Protein AF-A0A7S2WSA5-F1 (afdb_monomer_lite)

Sequence (221 aa):
MGPVGLELSRGLEVLGFAKDGRGKAPEVHSKGGVHAGDVLIKVGEESVEGLSLRDAVALIAQAKVPRKLTFRRAPHRKLDTHTVTEKRDSLKDPDQHYDDGQLDLILAGIHRLHPVPVMASDFGGPVPCTAKPVHLLRRQNAYLCQEFDARQEGVASLRGAIAIAERGNCAFATKALHAAEAGAAALVVMNAPQEEGLVRMPVSQDLVANRAAWELLQGVG

InterPro domains:
  IPR001478 PDZ domain [PS50106] (1-75)
  IPR003137 PA domain [PF02225] (141-197)
  IPR036034 PDZ superfamily [G3DSA:2.30.42.10] (24-85)
  IPR036034 PDZ superfamily [SSF50156] (31-95)
  IPR046450 PA domain superfamily [SSF52025] (157-198)

Secondary structure (DSSP, 8-state):
-----EEE-TTSBEEEEPPPTTSPPPGGGTTT---TTPEEEEETTEE-TT--HHHHHHHHHHSPSS--EEEEPP-------------------TT----EEEE--EETTTEEPPPEEEE--SSSSPPPSS---EEEPPTTSTT--S---HHHHTSS--TTSEEEEES-SS-HHHHHHHHHHTT-SEEEEEPPTT--S----PPPHHHHH-HHHHHHHTT--

Foldseek 3Di:
DDDPQFDADQQQFTQDGHADPVRHGDCCPVPPADDGRWHWQDKPNDGCVPPTPVVVVVSQVPGDPVTDTDTHDHPCPDPPPDPDPDDDDDPDDPPDDFPWDWDFDDPPNHDTDDTDIAGEAPAFADQDPDDFAEQQADPVCQAQLDADDCVVRVHPFLARYEYEHEDDDDAPLSNLLNSLVRNHSYYDYDYDPVDDDYDHRYDDPVCVVDPVSRCSRRVND

Organism: NCBI:txid1034831

Radius of gyration: 21.27 Å; chains: 1; bounding box: 35×47×66 Å

Structure (mmCIF, N/CA/C/O backbone):
data_AF-A0A7S2WSA5-F1
#
_entry.id   AF-A0A7S2WSA5-F1
#
loop_
_atom_site.group_PDB
_atom_site.id
_atom_site.type_symbol
_atom_site.label_atom_id
_atom_site.label_alt_id
_atom_site.label_comp_id
_atom_site.label_asym_id
_atom_site.label_entity_id
_atom_site.label_seq_id
_atom_site.pdbx_PDB_ins_code
_atom_site.Cartn_x
_atom_site.Cartn_y
_atom_site.Cartn_z
_atom_site.occupancy
_atom_site.B_iso_or_equiv
_atom_site.auth_seq_id
_atom_site.auth_comp_id
_atom_site.auth_asym_id
_atom_site.auth_atom_id
_atom_site.pdbx_PDB_model_num
ATOM 1 N N . MET A 1 1 ? -7.794 11.770 -32.556 1.00 34.41 1 MET A N 1
ATOM 2 C CA . MET A 1 1 ? -7.044 10.513 -32.328 1.00 34.41 1 MET A CA 1
ATOM 3 C C . MET A 1 1 ? -7.174 10.161 -30.856 1.00 34.41 1 MET A C 1
ATOM 5 O O . MET A 1 1 ? -6.841 11.002 -30.034 1.00 34.41 1 MET A O 1
ATOM 9 N N . GLY A 1 2 ? -7.754 9.006 -30.524 1.00 42.56 2 GLY A N 1
ATOM 10 C CA . GLY A 1 2 ? -7.964 8.597 -29.130 1.00 42.56 2 GLY A CA 1
ATOM 11 C C . GLY A 1 2 ? -6.707 7.961 -28.520 1.00 42.56 2 GLY A C 1
ATOM 12 O O . GLY A 1 2 ? -5.906 7.391 -29.265 1.00 42.56 2 GLY A O 1
ATOM 13 N N . PRO A 1 3 ? -6.502 8.063 -27.196 1.00 54.78 3 PRO A N 1
ATOM 14 C CA . PRO A 1 3 ? -5.403 7.380 -26.519 1.00 54.78 3 PRO A CA 1
ATOM 15 C C . PRO A 1 3 ? -5.545 5.854 -26.650 1.00 54.78 3 PRO A C 1
ATOM 17 O O . PRO A 1 3 ? -6.655 5.332 -26.689 1.00 54.78 3 PRO A O 1
ATOM 20 N N . VAL A 1 4 ? -4.415 5.134 -26.678 1.00 58.25 4 VAL A N 1
ATOM 21 C CA . VAL A 1 4 ? -4.373 3.651 -26.707 1.00 58.25 4 VAL A CA 1
ATOM 22 C C . VAL A 1 4 ? -4.987 3.050 -25.431 1.00 58.25 4 VAL A C 1
ATOM 24 O O . VAL A 1 4 ? -5.393 1.893 -25.418 1.00 58.25 4 VAL A O 1
ATOM 27 N N . GLY A 1 5 ? -5.105 3.861 -24.373 1.00 66.88 5 GLY A N 1
ATOM 28 C CA . GLY A 1 5 ? -5.799 3.496 -23.147 1.00 66.88 5 GLY A CA 1
ATOM 29 C C . GLY A 1 5 ? 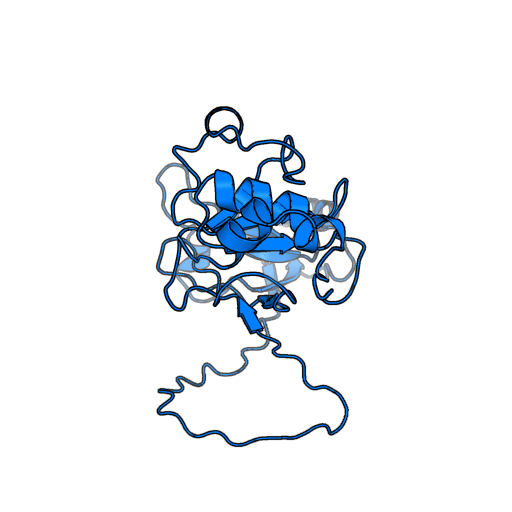-5.075 2.408 -22.361 1.00 66.88 5 GLY A C 1
ATOM 30 O O . GLY A 1 5 ? -5.729 1.562 -21.771 1.00 66.88 5 GLY A O 1
ATOM 31 N N . LEU A 1 6 ? -3.741 2.417 -22.378 1.00 74.00 6 LEU A N 1
ATOM 32 C CA . LEU A 1 6 ? -2.881 1.506 -21.623 1.00 74.00 6 LEU A CA 1
ATOM 33 C C . LEU A 1 6 ? -2.189 2.262 -20.497 1.00 74.00 6 LEU A C 1
ATOM 35 O O . LEU A 1 6 ? -1.669 3.357 -20.716 1.00 74.00 6 LEU A O 1
ATOM 39 N N . GLU A 1 7 ? -2.149 1.644 -19.326 1.00 72.56 7 GLU A N 1
ATOM 40 C CA . GLU A 1 7 ? -1.343 2.087 -18.198 1.00 72.56 7 GLU A CA 1
ATOM 41 C C . GLU A 1 7 ? -0.147 1.145 -18.055 1.00 72.56 7 GLU A C 1
ATOM 43 O O . GLU A 1 7 ? -0.321 -0.072 -17.973 1.00 72.56 7 GLU A O 1
ATOM 48 N N . LEU A 1 8 ? 1.065 1.705 -18.080 1.00 71.75 8 LEU A N 1
ATOM 49 C CA . LEU A 1 8 ? 2.317 0.950 -18.046 1.00 71.75 8 LEU A CA 1
ATOM 50 C C . LEU A 1 8 ? 3.147 1.328 -16.817 1.00 71.75 8 LEU A C 1
ATOM 52 O O . LEU A 1 8 ? 3.227 2.500 -16.444 1.00 71.75 8 LEU A O 1
ATOM 56 N N . SER A 1 9 ? 3.811 0.337 -16.227 1.00 72.25 9 SER A N 1
ATOM 57 C CA . SER A 1 9 ? 4.807 0.533 -15.177 1.00 72.25 9 SER A CA 1
ATOM 58 C C . SER A 1 9 ? 6.101 1.133 -15.744 1.00 72.25 9 SER A C 1
ATOM 60 O O . SER A 1 9 ? 6.303 1.212 -16.959 1.00 72.25 9 SER A O 1
ATOM 62 N N . ARG A 1 10 ? 7.040 1.521 -14.867 1.00 67.75 10 ARG A N 1
ATOM 63 C CA . ARG A 1 10 ? 8.389 1.938 -15.302 1.00 67.75 10 ARG A CA 1
ATOM 64 C C . ARG A 1 10 ? 9.139 0.828 -16.048 1.00 67.75 10 ARG A C 1
ATOM 66 O O . ARG A 1 10 ? 9.968 1.147 -16.890 1.00 67.75 10 ARG A O 1
ATOM 73 N N . GLY A 1 11 ? 8.824 -0.434 -15.748 1.00 71.88 11 GLY A N 1
ATOM 74 C CA . GLY A 1 11 ? 9.352 -1.624 -16.416 1.00 71.88 11 GLY A CA 1
ATOM 75 C C . GLY A 1 11 ? 8.531 -2.077 -17.627 1.00 71.88 11 GLY A C 1
ATOM 76 O O . GLY A 1 11 ? 8.678 -3.216 -18.053 1.00 71.88 11 GLY A O 1
ATOM 77 N N . LEU A 1 12 ? 7.655 -1.215 -18.164 1.00 80.06 12 LEU A N 1
ATOM 78 C CA . LEU A 1 12 ? 6.812 -1.482 -19.341 1.00 80.06 12 LEU A CA 1
ATOM 79 C C . LEU A 1 12 ? 5.807 -2.637 -19.167 1.00 80.06 12 LEU A C 1
ATOM 81 O O . LEU A 1 12 ? 5.300 -3.186 -20.147 1.00 80.06 12 LEU A O 1
ATOM 85 N N . GLU A 1 13 ? 5.494 -2.983 -17.923 1.00 78.06 13 GLU A N 1
ATOM 86 C CA . GLU A 1 13 ? 4.446 -3.941 -17.572 1.00 78.06 13 GLU A CA 1
ATOM 87 C C . GLU A 1 13 ? 3.072 -3.274 -17.651 1.00 78.06 13 GLU A C 1
ATOM 89 O O . GLU A 1 13 ? 2.907 -2.136 -17.212 1.00 78.06 13 GLU A O 1
ATOM 94 N N . VAL A 1 14 ? 2.074 -3.973 -18.183 1.00 77.06 14 VAL A N 1
ATOM 95 C CA . VAL A 1 14 ? 0.690 -3.497 -18.236 1.00 77.06 14 VAL A CA 1
ATOM 96 C C . VAL A 1 14 ? 0.089 -3.516 -16.833 1.00 77.06 14 VAL A C 1
ATOM 98 O O . VAL A 1 14 ? -0.139 -4.575 -16.260 1.00 77.06 14 VAL A O 1
ATOM 101 N N . LEU A 1 15 ? -0.213 -2.339 -16.293 1.00 64.88 15 LEU A N 1
ATOM 102 C CA . LEU A 1 15 ? -0.875 -2.178 -14.994 1.00 64.88 15 LEU A CA 1
ATOM 103 C C . LEU A 1 15 ? -2.398 -2.193 -15.135 1.00 64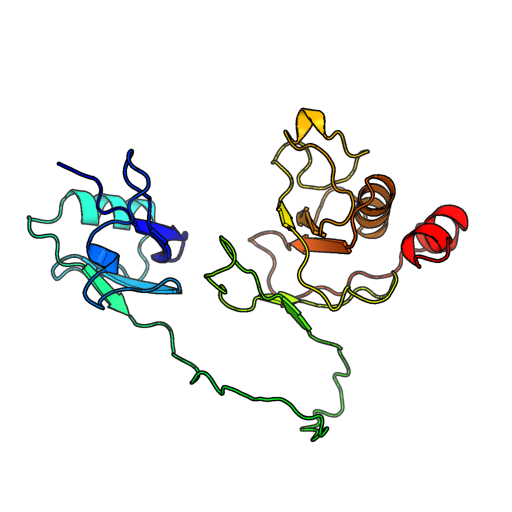.88 15 LEU A C 1
ATOM 105 O O . LEU A 1 15 ? -3.117 -2.624 -14.237 1.00 64.88 15 LEU A O 1
ATOM 109 N N . GLY A 1 16 ? -2.895 -1.734 -16.280 1.00 64.31 16 GLY A N 1
ATOM 110 C CA . GLY A 1 16 ? -4.319 -1.622 -16.524 1.00 64.31 16 GLY A CA 1
ATOM 111 C C . GLY A 1 16 ? -4.632 -0.881 -17.812 1.00 64.31 16 GLY A C 1
ATOM 112 O O . GLY A 1 16 ? -3.767 -0.646 -18.660 1.00 64.31 16 GLY A O 1
ATOM 113 N N . PHE A 1 17 ? -5.902 -0.516 -17.953 1.00 70.50 17 PHE A N 1
ATOM 114 C CA . PHE A 1 17 ? -6.412 0.153 -19.138 1.00 70.50 17 PHE A CA 1
ATOM 115 C C . PHE A 1 17 ? -7.154 1.423 -18.734 1.00 70.50 17 PHE A C 1
ATOM 117 O O . PHE A 1 17 ? -8.108 1.374 -17.953 1.00 70.50 17 PHE A O 1
ATOM 124 N N . ALA A 1 18 ? -6.731 2.564 -19.276 1.00 59.97 18 ALA A N 1
ATOM 125 C CA . ALA A 1 18 ? -7.405 3.828 -19.029 1.00 59.97 18 ALA A CA 1
ATOM 126 C C . ALA A 1 18 ? -8.799 3.797 -19.673 1.00 59.97 18 ALA A C 1
ATOM 128 O O . ALA A 1 18 ? -8.942 3.565 -20.876 1.00 59.97 18 ALA A O 1
ATOM 129 N N . LYS A 1 19 ? -9.829 4.020 -18.854 1.00 55.38 19 LYS A N 1
ATOM 130 C CA . LYS A 1 19 ? -11.226 4.113 -19.295 1.00 55.38 19 LYS A CA 1
ATOM 131 C C . LYS A 1 19 ? -11.412 5.370 -20.145 1.00 55.38 19 LYS A C 1
ATOM 133 O O . LYS A 1 19 ? -10.807 6.404 -19.860 1.00 55.38 19 LYS A O 1
ATOM 138 N N . ASP A 1 20 ? -12.256 5.299 -21.172 1.00 53.66 20 ASP A N 1
ATOM 139 C CA . ASP A 1 20 ? -12.664 6.511 -21.883 1.00 53.66 20 ASP A CA 1
ATOM 140 C C . ASP A 1 20 ? -13.530 7.416 -20.978 1.00 53.66 20 ASP A C 1
ATOM 142 O O . ASP A 1 20 ? -13.985 7.003 -19.909 1.00 53.66 20 ASP A O 1
ATOM 146 N N . GLY A 1 21 ? -13.791 8.661 -21.395 1.00 45.25 21 GLY A N 1
ATOM 147 C CA . GLY A 1 21 ? -14.634 9.612 -20.646 1.00 45.25 21 GLY A CA 1
ATOM 148 C C . GLY A 1 21 ? -16.089 9.161 -20.422 1.00 45.25 21 GLY A C 1
ATOM 149 O O . GLY A 1 21 ? -16.866 9.895 -19.820 1.00 45.25 21 GLY A O 1
ATOM 150 N N . ARG A 1 22 ? -16.467 7.968 -20.903 1.00 50.84 22 ARG A N 1
ATOM 151 C CA . ARG A 1 22 ? -17.760 7.304 -20.697 1.00 50.84 22 ARG A CA 1
ATOM 152 C C . ARG A 1 22 ? -17.642 6.052 -19.815 1.00 50.84 22 ARG A C 1
ATOM 154 O O . ARG A 1 22 ? -18.610 5.310 -19.678 1.00 50.84 22 ARG A O 1
ATOM 161 N N . GLY A 1 23 ? -16.478 5.810 -19.206 1.00 47.25 23 GLY A N 1
ATOM 162 C CA . GLY A 1 23 ? -16.231 4.688 -18.301 1.00 47.25 23 GLY A CA 1
ATOM 163 C C . GLY A 1 23 ? -16.055 3.335 -18.998 1.00 47.25 23 GLY A C 1
ATOM 164 O O . GLY A 1 23 ? -15.945 2.320 -18.307 1.00 47.25 23 GLY A O 1
ATOM 165 N N . LYS A 1 24 ? -16.009 3.291 -20.336 1.00 45.47 24 LYS A N 1
ATOM 166 C CA . LYS A 1 24 ? -15.850 2.054 -21.104 1.00 45.47 24 LYS A CA 1
ATOM 167 C C . LYS A 1 24 ? -14.358 1.759 -21.287 1.00 45.47 24 LYS A C 1
ATOM 169 O O . LYS A 1 24 ? -13.586 2.629 -21.691 1.00 45.47 24 LYS A O 1
ATOM 174 N N . ALA A 1 25 ? -13.940 0.534 -20.963 1.00 48.88 25 ALA A N 1
ATOM 175 C CA . ALA A 1 25 ? -12.581 0.077 -21.245 1.00 48.88 25 ALA A CA 1
ATOM 176 C C . ALA A 1 25 ? -12.345 0.035 -22.775 1.00 48.88 25 ALA A C 1
ATOM 178 O O . ALA A 1 25 ? -13.273 -0.327 -23.508 1.00 48.88 25 ALA A O 1
ATOM 179 N N . PRO A 1 26 ? -11.147 0.396 -23.274 1.00 51.78 26 PRO A N 1
ATOM 180 C CA . PRO A 1 26 ? -10.845 0.404 -24.706 1.00 51.78 26 PRO A CA 1
ATOM 181 C C . PRO A 1 26 ? -11.013 -0.981 -25.349 1.00 51.78 26 PRO A C 1
ATOM 183 O O . PRO A 1 26 ? -10.803 -2.007 -24.702 1.00 51.78 26 PRO A O 1
ATOM 186 N N . GLU A 1 27 ? -11.298 -1.015 -26.656 1.00 49.59 27 GLU A N 1
ATOM 187 C CA . GLU A 1 27 ? -11.502 -2.245 -27.452 1.00 49.59 27 GLU A CA 1
ATOM 188 C C . GLU A 1 27 ? -10.321 -3.237 -27.419 1.00 49.59 27 GLU A C 1
ATOM 190 O O . GLU A 1 27 ? -10.490 -4.411 -27.750 1.00 49.59 27 GLU A O 1
ATOM 195 N N . VAL A 1 28 ? -9.142 -2.796 -26.961 1.00 50.72 28 VAL A N 1
ATOM 196 C CA . VAL A 1 28 ? -7.967 -3.645 -26.684 1.00 50.72 28 VAL A CA 1
ATOM 197 C C . VAL A 1 28 ? -8.316 -4.787 -25.712 1.00 50.72 28 VAL A C 1
ATOM 199 O O . VAL A 1 28 ? -7.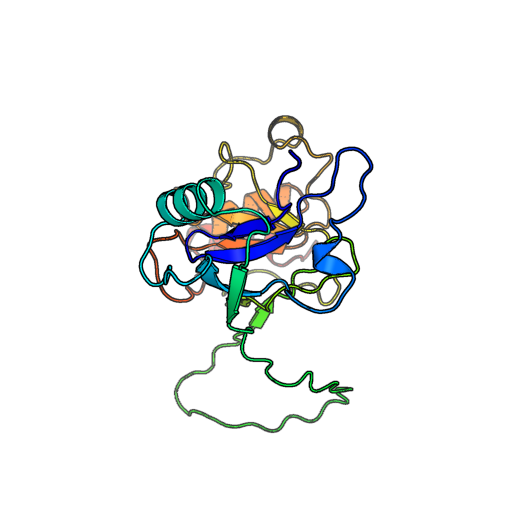793 -5.892 -25.846 1.00 50.72 28 VAL A O 1
ATOM 202 N N . HIS A 1 29 ? -9.265 -4.555 -24.798 1.00 46.66 29 HIS A N 1
ATOM 203 C CA . HIS A 1 29 ? -9.761 -5.539 -23.833 1.00 46.66 29 HIS A CA 1
ATOM 204 C C . HIS A 1 29 ? -10.727 -6.574 -24.452 1.00 46.66 29 HIS A C 1
ATOM 206 O O . HIS A 1 29 ? -10.960 -7.633 -23.878 1.00 46.66 29 HIS A O 1
ATOM 212 N N . SER A 1 30 ? -11.334 -6.301 -25.615 1.00 42.75 30 SER A N 1
ATOM 213 C CA . SER A 1 30 ? -12.525 -7.039 -26.077 1.00 42.75 30 SER A CA 1
ATOM 214 C C . SER A 1 30 ? -12.245 -8.244 -26.982 1.00 42.75 30 SER A C 1
ATOM 216 O O . SER A 1 30 ? -13.164 -9.016 -27.244 1.00 42.75 30 SER A O 1
ATOM 218 N N . LYS A 1 31 ? -11.017 -8.415 -27.497 1.00 47.62 31 LYS A N 1
ATOM 219 C CA . LYS A 1 31 ? -10.692 -9.475 -28.480 1.00 47.62 31 LYS A CA 1
ATOM 220 C C . LYS A 1 31 ? -9.462 -10.340 -28.142 1.00 47.62 31 LYS A C 1
ATOM 222 O O . LYS A 1 31 ? -8.956 -11.036 -29.014 1.00 47.62 31 LYS A O 1
ATOM 227 N N . GLY A 1 32 ? -9.026 -10.363 -26.877 1.00 53.81 32 GLY A N 1
ATOM 228 C CA . GLY A 1 32 ? -8.142 -11.423 -26.354 1.00 53.81 32 GLY A CA 1
ATOM 229 C C . GLY A 1 32 ? -6.627 -11.208 -26.468 1.00 53.81 32 GLY A C 1
ATOM 230 O O . GLY A 1 32 ? -5.875 -12.179 -26.454 1.00 53.81 32 GLY A O 1
ATOM 231 N N . GLY A 1 33 ? -6.145 -9.970 -26.587 1.00 66.38 33 GLY A N 1
ATOM 232 C CA . GLY A 1 33 ? -4.727 -9.724 -26.872 1.00 66.38 33 GLY A CA 1
ATOM 233 C C . GLY A 1 33 ? -3.823 -9.566 -25.650 1.00 66.38 33 GLY A C 1
ATOM 234 O O . GLY A 1 33 ? -2.781 -10.211 -25.580 1.00 66.38 33 GLY A O 1
ATOM 235 N N . VAL A 1 34 ? -4.201 -8.702 -24.704 1.00 70.69 34 VAL A N 1
ATOM 236 C CA . VAL A 1 34 ? -3.283 -8.119 -23.709 1.00 70.69 34 VAL A CA 1
ATOM 237 C C . VAL A 1 34 ? -3.948 -8.092 -22.334 1.00 70.69 34 VAL A C 1
ATOM 239 O O . VAL A 1 34 ? -5.105 -7.689 -22.231 1.00 70.69 34 VAL A O 1
ATOM 242 N N . HIS A 1 35 ? -3.224 -8.496 -21.294 1.00 70.19 35 HIS A N 1
ATOM 243 C CA . HIS A 1 35 ? -3.682 -8.535 -19.903 1.00 70.19 35 HIS A CA 1
ATOM 244 C C . HIS A 1 35 ? -2.754 -7.724 -18.997 1.00 70.19 35 HIS A C 1
ATOM 246 O O . HIS A 1 35 ? -1.609 -7.452 -19.354 1.00 70.19 35 HIS A O 1
ATOM 252 N N . ALA A 1 36 ? -3.241 -7.365 -17.807 1.00 67.50 36 ALA A N 1
ATOM 253 C CA . ALA A 1 36 ? -2.368 -6.841 -16.765 1.00 67.50 36 ALA A CA 1
ATOM 254 C C . ALA A 1 36 ? -1.266 -7.865 -16.431 1.00 67.50 36 ALA A C 1
ATOM 256 O O . ALA A 1 36 ? -1.530 -9.066 -16.363 1.00 67.50 36 ALA A O 1
ATOM 257 N N . GLY A 1 37 ? -0.038 -7.382 -16.265 1.00 66.25 37 GLY A N 1
ATOM 258 C CA . GLY A 1 37 ? 1.175 -8.186 -16.121 1.00 66.25 37 GLY A CA 1
ATOM 259 C C . GLY A 1 37 ? 1.882 -8.540 -17.425 1.00 66.25 37 GLY A C 1
ATOM 260 O O . GLY A 1 37 ? 3.056 -8.907 -17.399 1.00 66.25 37 GLY A O 1
ATOM 261 N N . ASP A 1 38 ? 1.221 -8.417 -18.579 1.00 78.00 38 ASP A N 1
ATOM 262 C CA . ASP A 1 38 ? 1.922 -8.565 -19.850 1.00 78.00 38 ASP A CA 1
ATOM 263 C C . ASP A 1 38 ? 2.982 -7.455 -19.976 1.00 78.00 38 ASP A C 1
ATOM 265 O O . ASP A 1 38 ? 2.749 -6.305 -19.607 1.00 78.00 38 ASP A O 1
ATOM 269 N N . VAL A 1 39 ? 4.157 -7.784 -20.509 1.00 82.62 39 VAL A N 1
ATOM 270 C CA . VAL A 1 39 ? 5.261 -6.823 -20.656 1.00 82.62 39 VAL A CA 1
ATOM 271 C C . VAL A 1 39 ? 5.350 -6.394 -22.109 1.00 82.62 39 VAL A C 1
ATOM 273 O O . VAL A 1 39 ? 5.436 -7.243 -22.999 1.00 82.62 39 VAL A O 1
ATOM 276 N N . LEU A 1 40 ? 5.334 -5.089 -22.375 1.00 85.31 40 LEU A N 1
ATOM 277 C CA . LEU A 1 40 ? 5.555 -4.577 -23.724 1.00 85.31 40 LEU A CA 1
ATOM 278 C C . LEU A 1 40 ? 6.999 -4.876 -24.145 1.00 85.31 40 LEU A C 1
ATOM 280 O O . LEU A 1 40 ? 7.940 -4.448 -23.484 1.00 85.31 40 LEU A O 1
ATOM 284 N N . ILE A 1 41 ? 7.162 -5.591 -25.258 1.00 88.44 41 ILE A N 1
ATOM 285 C CA . ILE A 1 41 ? 8.483 -5.965 -25.788 1.00 88.44 41 ILE A CA 1
ATOM 286 C C . ILE A 1 41 ? 8.764 -5.365 -27.164 1.00 88.44 41 ILE A C 1
ATOM 288 O O . ILE A 1 41 ? 9.929 -5.198 -27.516 1.00 88.44 41 ILE A O 1
ATOM 292 N N . LYS A 1 42 ? 7.730 -4.998 -27.941 1.00 88.00 42 LYS A N 1
ATOM 293 C CA . LYS A 1 42 ? 7.911 -4.323 -29.238 1.00 88.00 42 LYS A CA 1
ATOM 294 C C . LYS A 1 42 ? 6.817 -3.318 -29.568 1.00 88.00 42 LYS A C 1
ATOM 296 O O . LYS A 1 42 ? 5.652 -3.506 -29.208 1.00 88.00 42 LYS A O 1
ATOM 301 N N . VAL A 1 43 ? 7.181 -2.328 -30.374 1.00 88.31 43 VAL A N 1
ATOM 302 C CA . VAL A 1 43 ? 6.279 -1.362 -31.006 1.00 88.31 43 VAL A CA 1
ATOM 303 C C . VAL A 1 43 ? 6.581 -1.344 -32.505 1.00 88.31 43 VAL A C 1
ATOM 305 O O . VAL A 1 43 ? 7.678 -1.002 -32.935 1.00 88.31 43 VAL A O 1
ATOM 308 N N . GLY A 1 44 ? 5.615 -1.752 -33.323 1.00 85.31 44 GLY A N 1
ATOM 309 C CA . GLY A 1 44 ? 5.864 -2.086 -34.721 1.00 85.31 44 GLY A CA 1
ATOM 310 C C . GLY A 1 44 ? 6.847 -3.252 -34.811 1.00 85.31 44 GLY A C 1
ATOM 311 O O . GLY A 1 44 ? 6.564 -4.340 -34.310 1.00 85.31 44 GLY A O 1
ATOM 312 N N . GLU A 1 45 ? 8.001 -2.994 -35.421 1.00 85.62 45 GLU A N 1
ATOM 313 C CA . GLU A 1 45 ? 9.107 -3.949 -35.546 1.00 85.62 45 GLU A CA 1
ATOM 314 C C . GLU A 1 45 ? 10.285 -3.615 -34.604 1.00 85.62 45 GLU A C 1
ATOM 316 O O . GLU A 1 45 ? 11.249 -4.375 -34.529 1.00 85.62 45 GLU A O 1
ATOM 321 N N . GLU A 1 46 ? 10.201 -2.516 -33.844 1.00 87.81 46 GLU A N 1
ATOM 322 C CA . GLU A 1 46 ? 11.257 -2.057 -32.935 1.00 87.81 46 GLU A CA 1
ATOM 323 C C . GLU A 1 46 ? 11.109 -2.686 -31.542 1.00 87.81 46 GLU A C 1
ATOM 325 O O . GLU A 1 46 ? 10.013 -2.717 -30.973 1.00 87.81 46 GLU A O 1
ATOM 330 N N . SER A 1 47 ? 12.216 -3.198 -30.990 1.00 89.88 47 SER A N 1
ATOM 331 C CA . SER A 1 47 ? 12.274 -3.714 -29.615 1.00 89.88 47 SER A CA 1
ATOM 332 C C . SER A 1 47 ? 12.295 -2.567 -28.608 1.00 89.88 47 SER A C 1
ATOM 334 O O . SER A 1 47 ? 12.968 -1.564 -28.832 1.00 89.88 47 SER A O 1
ATOM 336 N N . VAL A 1 48 ? 11.592 -2.736 -27.486 1.00 89.88 48 VAL A N 1
ATOM 337 C CA . VAL A 1 48 ? 11.610 -1.779 -26.365 1.00 89.88 48 VAL A CA 1
ATOM 338 C C . VAL A 1 48 ? 12.306 -2.325 -25.115 1.00 89.88 48 VAL A C 1
ATOM 340 O O . VAL A 1 48 ? 12.263 -1.698 -24.059 1.00 89.88 48 VAL A O 1
ATOM 343 N N . GLU A 1 49 ? 12.952 -3.488 -25.212 1.00 81.69 49 GLU A N 1
ATOM 344 C CA . GLU A 1 49 ? 13.729 -4.054 -24.107 1.00 81.69 49 GLU A CA 1
ATOM 345 C C . GLU A 1 49 ? 14.866 -3.103 -23.698 1.00 81.69 49 GLU A C 1
ATOM 347 O O . GLU A 1 49 ? 15.649 -2.650 -24.530 1.00 81.69 49 GLU A O 1
ATOM 352 N N . GLY A 1 50 ? 14.938 -2.775 -22.404 1.00 77.94 50 GLY A N 1
ATOM 353 C CA . GLY A 1 50 ? 15.926 -1.839 -21.855 1.00 77.94 50 GLY A CA 1
ATOM 354 C C . GLY A 1 50 ? 15.595 -0.353 -22.039 1.00 77.94 50 GLY A C 1
ATOM 355 O O . GLY A 1 50 ? 16.315 0.487 -21.500 1.00 77.94 50 GLY A O 1
ATOM 356 N N . LEU A 1 51 ? 14.511 -0.002 -22.743 1.00 80.94 51 LEU A N 1
ATOM 357 C CA . LEU A 1 51 ? 14.068 1.388 -22.847 1.00 80.94 51 LEU A CA 1
ATOM 358 C C . LEU A 1 51 ? 13.381 1.862 -21.566 1.00 80.94 51 LEU A C 1
ATOM 360 O O . LEU A 1 51 ? 12.693 1.108 -20.876 1.00 80.94 51 LEU A O 1
ATOM 364 N N . SER A 1 52 ? 13.510 3.160 -21.285 1.00 81.19 52 SER A N 1
ATOM 365 C CA . SER A 1 52 ? 12.721 3.800 -20.238 1.00 81.19 52 SER A CA 1
ATOM 366 C C . SER A 1 52 ? 11.249 3.915 -20.655 1.00 81.19 52 SER A C 1
ATOM 368 O O . SER A 1 52 ? 10.929 4.000 -21.844 1.00 81.19 52 SER A O 1
ATOM 370 N N . LEU A 1 53 ? 10.337 4.017 -19.679 1.00 76.38 53 LEU A N 1
ATOM 371 C CA . LEU A 1 53 ? 8.917 4.289 -19.947 1.00 76.38 53 LEU A CA 1
ATOM 372 C C . LEU A 1 53 ? 8.712 5.517 -20.843 1.00 76.38 53 LEU A C 1
ATOM 374 O O . LEU A 1 53 ? 7.858 5.504 -21.724 1.00 76.38 53 LEU A O 1
ATOM 378 N N . ARG A 1 54 ? 9.505 6.575 -20.645 1.00 80.88 54 ARG A N 1
ATOM 379 C CA . ARG A 1 54 ? 9.405 7.803 -21.439 1.00 80.88 54 ARG A CA 1
ATOM 380 C C . ARG A 1 54 ? 9.745 7.551 -22.908 1.00 80.88 54 ARG A C 1
ATOM 382 O O . ARG A 1 54 ? 9.009 8.013 -23.780 1.00 80.88 54 ARG A O 1
ATOM 389 N N . ASP A 1 55 ? 10.821 6.817 -23.168 1.00 81.56 55 ASP A N 1
ATOM 390 C CA . ASP A 1 55 ? 11.287 6.542 -24.530 1.00 81.56 55 ASP A CA 1
ATOM 391 C C . ASP A 1 55 ? 10.350 5.561 -25.236 1.00 81.56 55 ASP A C 1
ATOM 393 O O . ASP A 1 55 ? 9.961 5.794 -26.379 1.00 81.56 55 ASP A O 1
ATOM 397 N N . ALA A 1 56 ? 9.873 4.535 -24.525 1.00 84.44 56 ALA A N 1
ATOM 398 C CA . ALA A 1 56 ? 8.854 3.623 -25.036 1.00 84.44 56 ALA A CA 1
ATOM 399 C C . ALA A 1 56 ? 7.548 4.362 -25.390 1.00 84.44 56 ALA A C 1
ATOM 401 O O . ALA A 1 56 ? 6.973 4.129 -26.452 1.00 84.44 56 ALA A O 1
ATOM 402 N N . VAL A 1 57 ? 7.094 5.306 -24.555 1.00 83.81 57 VAL A N 1
ATOM 403 C CA . VAL A 1 57 ? 5.916 6.146 -24.848 1.00 83.81 57 VAL A CA 1
ATOM 404 C C . VAL A 1 57 ? 6.145 7.025 -26.080 1.00 83.81 57 VAL A C 1
ATOM 406 O O . VAL A 1 57 ? 5.250 7.133 -26.921 1.00 83.81 57 VAL A O 1
ATOM 409 N N . ALA A 1 58 ? 7.329 7.630 -26.220 1.00 84.50 58 ALA A N 1
ATOM 410 C CA . ALA A 1 58 ? 7.674 8.427 -27.396 1.00 84.50 58 ALA A CA 1
ATOM 411 C C . ALA A 1 58 ? 7.641 7.582 -28.682 1.00 84.50 58 ALA A C 1
ATOM 413 O O . ALA A 1 58 ? 7.106 8.027 -29.699 1.00 84.50 58 ALA A O 1
ATOM 414 N N . LEU A 1 59 ? 8.133 6.348 -28.607 1.00 87.25 59 LEU A N 1
ATOM 415 C CA . LEU A 1 59 ? 8.178 5.397 -29.713 1.00 87.25 59 LEU A CA 1
ATOM 416 C C . LEU A 1 59 ? 6.763 4.920 -30.106 1.00 87.25 59 LEU A C 1
ATOM 418 O O . LEU A 1 59 ? 6.404 4.930 -31.284 1.00 87.25 59 LEU A O 1
ATOM 422 N N . ILE A 1 60 ? 5.888 4.643 -29.129 1.00 84.69 60 ILE A N 1
ATOM 423 C CA . ILE A 1 60 ? 4.455 4.356 -29.362 1.00 84.69 60 ILE A CA 1
ATOM 424 C C . ILE A 1 60 ? 3.742 5.540 -30.024 1.00 84.69 60 ILE A C 1
ATOM 426 O O . ILE A 1 60 ? 2.896 5.348 -30.903 1.00 84.69 60 ILE A O 1
ATOM 430 N N . ALA A 1 61 ? 4.041 6.768 -29.594 1.00 84.50 61 ALA A N 1
ATOM 431 C CA . ALA A 1 61 ? 3.408 7.967 -30.132 1.00 84.50 61 ALA A CA 1
ATOM 432 C C . ALA A 1 61 ? 3.762 8.195 -31.612 1.00 84.50 61 ALA A C 1
ATOM 434 O O . ALA A 1 61 ? 2.887 8.608 -32.379 1.00 84.50 61 ALA A O 1
ATOM 435 N N . GLN A 1 62 ? 5.004 7.882 -31.998 1.00 83.88 62 GLN A N 1
ATOM 436 C CA . GLN A 1 62 ? 5.550 8.065 -33.348 1.00 83.88 62 GLN A CA 1
ATOM 437 C C . GLN A 1 62 ? 5.238 6.902 -34.309 1.00 83.88 62 GLN A C 1
ATOM 439 O O . GLN A 1 62 ? 5.343 7.065 -35.525 1.00 83.88 62 GLN A O 1
ATOM 444 N N . ALA A 1 63 ? 4.813 5.743 -33.797 1.00 84.00 63 ALA A N 1
ATOM 445 C CA . ALA A 1 63 ? 4.506 4.570 -34.611 1.00 84.00 63 ALA A CA 1
ATOM 446 C C . ALA A 1 63 ? 3.349 4.802 -35.606 1.00 84.00 63 ALA A C 1
ATOM 448 O O . ALA A 1 63 ? 2.316 5.403 -35.280 1.00 84.00 63 ALA A O 1
ATOM 449 N N . LYS A 1 64 ? 3.503 4.253 -36.822 1.00 84.69 64 LYS A N 1
ATOM 450 C CA . LYS A 1 64 ? 2.495 4.316 -37.896 1.00 84.69 64 LYS A CA 1
ATOM 451 C C . LYS A 1 64 ? 1.191 3.620 -37.478 1.00 84.69 64 LYS A C 1
ATOM 453 O O . LYS A 1 64 ? 1.207 2.607 -36.784 1.00 84.69 64 LYS A O 1
ATOM 458 N N . VAL A 1 65 ? 0.053 4.166 -37.912 1.00 77.81 65 VAL A N 1
ATOM 459 C CA . VAL A 1 65 ? -1.286 3.601 -37.661 1.00 77.81 65 VAL A CA 1
ATOM 460 C C . VAL A 1 65 ? -1.618 2.557 -38.747 1.00 77.81 65 VAL A C 1
ATOM 462 O O . VAL A 1 65 ? -1.380 2.855 -39.917 1.00 77.81 65 VAL A O 1
ATOM 465 N N . PRO A 1 66 ? -2.188 1.378 -38.411 1.00 74.25 66 PRO A N 1
ATOM 466 C CA . PRO A 1 66 ? -2.530 0.900 -37.068 1.00 74.25 66 PRO A CA 1
ATOM 467 C C . PRO A 1 66 ? -1.288 0.556 -36.235 1.00 74.25 66 PRO A C 1
ATOM 469 O O . PRO A 1 66 ? -0.383 -0.135 -36.697 1.00 74.25 66 PRO A O 1
ATOM 472 N N . ARG A 1 67 ? -1.262 1.027 -34.980 1.00 79.19 67 ARG A N 1
ATOM 473 C CA . ARG A 1 67 ? -0.135 0.807 -34.065 1.00 79.19 67 ARG A CA 1
ATOM 474 C C . ARG A 1 67 ? -0.116 -0.655 -33.624 1.00 79.19 67 ARG A C 1
ATOM 476 O O . ARG A 1 67 ? -0.971 -1.076 -32.849 1.00 79.19 67 ARG A O 1
ATOM 483 N N . LYS A 1 68 ? 0.855 -1.422 -34.114 1.00 81.88 68 LYS A N 1
ATOM 484 C CA . LYS A 1 68 ? 1.072 -2.816 -33.709 1.00 81.88 68 LYS A CA 1
ATOM 485 C C . LYS A 1 68 ? 1.936 -2.837 -32.451 1.00 81.88 68 LYS A C 1
ATOM 487 O O . LYS A 1 68 ? 3.077 -2.400 -32.491 1.00 81.88 68 LYS A O 1
ATOM 492 N N . LEU A 1 69 ? 1.399 -3.322 -31.339 1.00 85.88 69 LEU A N 1
ATOM 493 C CA . LEU A 1 69 ? 2.136 -3.489 -30.085 1.00 85.88 69 LEU A CA 1
ATOM 494 C C . LEU A 1 69 ? 2.276 -4.982 -29.805 1.00 85.88 69 LEU A C 1
ATOM 496 O O . LEU A 1 69 ? 1.296 -5.717 -29.925 1.00 85.88 69 LEU A O 1
ATOM 500 N N . THR A 1 70 ? 3.481 -5.427 -29.454 1.00 86.25 70 THR A N 1
ATOM 501 C CA . THR A 1 70 ? 3.735 -6.830 -29.105 1.00 86.25 70 THR A CA 1
ATOM 502 C C . THR A 1 70 ? 4.065 -6.926 -27.631 1.00 86.25 70 THR A C 1
ATOM 504 O O . THR A 1 70 ? 4.973 -6.252 -27.141 1.00 86.25 70 THR A O 1
ATOM 507 N N . PHE A 1 71 ? 3.346 -7.805 -26.947 1.00 86.31 71 PHE A N 1
ATOM 508 C CA . PHE A 1 71 ? 3.525 -8.059 -25.532 1.00 86.31 71 PHE A CA 1
ATOM 509 C C . PHE A 1 71 ? 4.033 -9.477 -25.321 1.00 86.31 71 PHE A C 1
ATOM 511 O O . PHE A 1 71 ? 3.599 -10.418 -25.990 1.00 86.31 71 PHE A O 1
ATOM 518 N N . ARG A 1 72 ? 4.939 -9.631 -24.364 1.00 84.75 72 ARG A N 1
ATOM 519 C CA . ARG A 1 72 ? 5.262 -10.925 -23.789 1.00 84.75 72 ARG A CA 1
ATOM 520 C C . ARG A 1 72 ? 4.205 -11.226 -22.739 1.00 84.75 72 ARG A C 1
ATOM 522 O O . ARG A 1 72 ? 4.039 -10.449 -21.800 1.00 84.75 72 ARG A O 1
ATOM 529 N N . ARG A 1 73 ? 3.515 -12.355 -22.910 1.00 80.69 73 ARG A N 1
ATOM 530 C CA . ARG A 1 73 ? 2.581 -12.864 -21.908 1.00 80.69 73 ARG A CA 1
ATOM 531 C C . ARG A 1 73 ? 3.326 -13.027 -20.589 1.00 80.69 73 ARG A C 1
ATOM 533 O O . ARG A 1 73 ? 4.388 -13.657 -20.586 1.00 80.69 73 ARG A O 1
ATOM 540 N N . ALA A 1 74 ? 2.780 -12.493 -19.499 1.00 63.59 74 ALA A N 1
ATOM 541 C CA . ALA A 1 74 ? 3.250 -12.890 -18.176 1.00 63.59 74 ALA A CA 1
ATOM 542 C C . ALA A 1 74 ? 3.249 -14.426 -18.109 1.00 63.59 74 ALA A C 1
ATOM 544 O O . ALA A 1 74 ? 2.336 -15.046 -18.673 1.00 63.59 74 ALA A O 1
ATOM 545 N N . PRO A 1 75 ? 4.251 -15.074 -17.490 1.00 52.34 75 PRO A N 1
ATOM 546 C CA . PRO A 1 75 ? 4.188 -16.508 -17.280 1.00 52.34 75 PRO A CA 1
ATOM 547 C C . PRO A 1 75 ? 2.895 -16.808 -16.521 1.00 52.34 75 PRO A C 1
ATOM 549 O O . PRO A 1 75 ? 2.776 -16.534 -15.330 1.00 52.34 75 PRO A O 1
ATOM 552 N N . HIS A 1 76 ? 1.911 -17.365 -17.229 1.00 41.25 76 HIS A N 1
ATOM 553 C CA . HIS A 1 76 ? 0.775 -18.010 -16.604 1.00 41.25 76 HIS A CA 1
ATOM 554 C C . HIS A 1 76 ? 1.353 -19.187 -15.823 1.00 41.25 76 HIS A C 1
ATOM 556 O O . HIS A 1 76 ? 1.486 -20.291 -16.352 1.00 41.25 76 HIS A O 1
ATOM 562 N N . ARG A 1 77 ? 1.695 -18.985 -14.549 1.00 33.81 77 ARG A N 1
ATOM 563 C CA . ARG A 1 77 ? 1.582 -20.093 -13.612 1.00 33.81 77 ARG A CA 1
ATOM 564 C C . ARG A 1 77 ? 0.111 -20.478 -13.712 1.00 33.81 77 ARG A C 1
ATOM 566 O O . ARG A 1 77 ? -0.745 -19.618 -13.501 1.00 33.81 77 ARG A O 1
ATOM 573 N N . LYS A 1 78 ? -0.169 -21.686 -14.222 1.00 28.78 78 LYS A N 1
ATOM 574 C CA . LYS A 1 78 ? -1.534 -22.201 -14.374 1.00 28.78 78 LYS A CA 1
ATOM 575 C C . LYS A 1 78 ? -2.327 -21.767 -13.144 1.00 28.78 78 LYS A C 1
ATOM 577 O O . LYS A 1 78 ? -1.824 -21.917 -12.030 1.00 28.78 78 LYS A O 1
ATOM 582 N N . LEU A 1 79 ? -3.514 -21.197 -13.362 1.00 33.62 79 LEU A N 1
ATOM 583 C CA . LEU A 1 79 ? -4.525 -21.133 -12.319 1.00 33.62 79 LEU A CA 1
ATOM 584 C C . LEU A 1 79 ? -4.763 -22.576 -11.884 1.00 33.62 79 LEU A C 1
ATOM 586 O O . LEU A 1 79 ? -5.606 -23.274 -12.446 1.00 33.62 79 LEU A O 1
ATOM 590 N N . ASP A 1 80 ? -4.000 -23.037 -10.904 1.00 25.05 80 ASP A N 1
ATOM 591 C CA . ASP A 1 80 ? -4.472 -24.111 -10.078 1.00 25.05 80 ASP A CA 1
ATOM 592 C C . ASP A 1 80 ? -5.653 -23.507 -9.335 1.00 25.05 80 ASP A C 1
ATOM 594 O O . ASP A 1 80 ? -5.519 -22.701 -8.413 1.00 25.05 80 ASP A O 1
ATOM 598 N N . THR A 1 81 ? -6.842 -23.853 -9.810 1.00 26.52 81 THR A N 1
ATOM 599 C CA . THR A 1 81 ? -8.050 -23.707 -9.018 1.00 26.52 81 THR A CA 1
ATOM 600 C C . THR A 1 81 ? -7.924 -24.755 -7.920 1.00 26.52 81 THR A C 1
ATOM 602 O O . THR A 1 81 ? -8.476 -25.845 -8.019 1.00 26.52 81 THR A O 1
ATOM 605 N N . HIS A 1 82 ? -7.104 -24.475 -6.910 1.00 27.59 82 HIS A N 1
ATOM 606 C CA . HIS A 1 82 ? -7.067 -25.286 -5.708 1.00 27.59 82 HIS A CA 1
ATOM 607 C C . HIS A 1 82 ? -8.288 -24.893 -4.890 1.00 27.59 82 HIS A C 1
ATOM 609 O O . HIS A 1 82 ? -8.306 -23.869 -4.209 1.00 27.59 82 HIS A O 1
ATOM 615 N N . THR A 1 83 ? -9.328 -25.722 -4.940 1.00 26.12 83 THR A N 1
ATOM 616 C CA . THR A 1 83 ? -10.203 -25.869 -3.779 1.00 26.12 83 THR A CA 1
ATOM 617 C C . THR A 1 83 ? -9.334 -26.470 -2.676 1.00 26.12 83 THR A C 1
ATOM 619 O O . THR A 1 83 ? -9.204 -27.689 -2.579 1.00 26.12 83 THR A O 1
ATOM 622 N N . VAL A 1 84 ? -8.653 -25.628 -1.893 1.00 26.53 84 VAL A N 1
ATOM 623 C CA . VAL A 1 84 ? -7.868 -26.106 -0.752 1.00 26.53 84 VAL A CA 1
ATOM 624 C C . VAL A 1 84 ? -8.850 -26.546 0.325 1.00 26.53 84 VAL A C 1
ATOM 626 O O . VAL A 1 84 ? -9.372 -25.746 1.095 1.00 26.53 84 VAL A O 1
ATOM 629 N N . THR A 1 85 ? -9.107 -27.850 0.348 1.00 26.83 85 THR A N 1
ATOM 630 C CA . THR A 1 85 ? -9.380 -28.556 1.598 1.00 26.83 85 THR A CA 1
ATOM 631 C C . THR A 1 85 ? -8.013 -28.770 2.237 1.00 26.83 85 THR A C 1
ATOM 633 O O . THR A 1 85 ? -7.107 -29.260 1.562 1.00 26.83 85 THR A O 1
ATOM 636 N N . GLU A 1 86 ? -7.832 -28.337 3.485 1.00 34.59 86 GLU A N 1
ATOM 637 C CA . GLU A 1 86 ? -6.557 -28.437 4.197 1.00 34.59 86 GLU A CA 1
ATOM 638 C C . GLU A 1 86 ? -5.939 -29.832 4.062 1.00 34.59 86 GLU A C 1
ATOM 640 O O . GLU A 1 86 ? -6.538 -30.824 4.475 1.00 34.59 86 GLU A O 1
ATOM 645 N N . LYS A 1 87 ? -4.706 -29.892 3.554 1.00 25.22 87 LYS A N 1
ATOM 646 C CA . LYS A 1 87 ? -3.716 -30.888 3.962 1.00 25.22 87 LYS A CA 1
ATOM 647 C C . LYS A 1 87 ? -2.323 -30.290 3.800 1.00 25.22 87 LYS A C 1
ATOM 649 O O . LYS A 1 87 ? -1.875 -29.996 2.697 1.00 25.22 87 LYS A O 1
ATOM 654 N N . ARG A 1 88 ? -1.686 -30.066 4.951 1.00 39.56 88 ARG A N 1
ATOM 655 C CA . ARG A 1 88 ? -0.268 -29.734 5.095 1.00 39.56 88 ARG A CA 1
ATOM 656 C C . ARG A 1 88 ? 0.551 -30.816 4.401 1.00 39.56 88 ARG A C 1
ATOM 658 O O . ARG A 1 88 ? 0.552 -31.936 4.893 1.00 39.56 88 ARG A O 1
ATOM 665 N N . ASP A 1 89 ? 1.289 -30.463 3.357 1.00 32.06 89 ASP A N 1
ATOM 666 C CA . ASP A 1 89 ? 2.477 -31.222 2.984 1.00 32.06 89 ASP A CA 1
ATOM 667 C C . ASP A 1 89 ? 3.644 -30.270 2.747 1.00 32.06 89 ASP A C 1
ATOM 669 O O . ASP A 1 89 ? 3.625 -29.367 1.912 1.00 32.06 89 ASP A O 1
ATOM 673 N N . SER A 1 90 ? 4.631 -30.449 3.617 1.00 35.22 90 SER A N 1
ATOM 674 C CA . SER A 1 90 ? 5.829 -29.648 3.773 1.00 35.22 90 SER A CA 1
ATOM 675 C C . SER A 1 90 ? 6.887 -30.069 2.758 1.00 35.22 90 SER A C 1
ATOM 677 O O . SER A 1 90 ? 7.307 -31.223 2.752 1.00 35.22 90 SER A O 1
ATOM 679 N N . LEU A 1 91 ? 7.414 -29.114 1.995 1.00 35.16 91 LEU A N 1
ATOM 680 C CA . LEU A 1 91 ? 8.776 -29.194 1.469 1.00 35.16 91 LEU A CA 1
ATOM 681 C C . LEU A 1 91 ? 9.630 -28.268 2.337 1.00 35.16 91 LEU A C 1
ATOM 683 O O . LEU A 1 91 ? 9.474 -27.052 2.311 1.00 35.16 91 LEU A O 1
ATOM 687 N N . LYS A 1 92 ? 10.423 -28.898 3.208 1.00 30.73 92 LYS A N 1
ATOM 688 C CA . LYS A 1 92 ? 11.237 -28.281 4.258 1.00 30.73 92 LYS A CA 1
ATOM 689 C C . LYS A 1 92 ? 12.606 -27.889 3.700 1.00 30.73 92 LYS A C 1
ATOM 691 O O . LYS A 1 92 ? 13.347 -28.770 3.272 1.00 30.73 92 LYS A O 1
ATOM 696 N N . ASP A 1 93 ? 12.941 -26.608 3.787 1.00 32.38 93 ASP A N 1
ATOM 697 C CA . ASP A 1 93 ? 14.322 -26.137 3.930 1.00 32.38 93 ASP A CA 1
ATOM 698 C C . ASP A 1 93 ? 14.612 -26.035 5.449 1.00 32.38 93 ASP A C 1
ATOM 700 O O . ASP A 1 93 ? 13.780 -25.460 6.161 1.00 32.38 93 ASP A O 1
ATOM 704 N N . PRO A 1 94 ? 15.675 -26.653 6.005 1.00 32.53 94 PRO A N 1
ATOM 705 C CA . PRO A 1 94 ? 15.851 -26.761 7.456 1.00 32.53 94 PRO A CA 1
ATOM 706 C C . PRO A 1 94 ? 16.202 -25.460 8.192 1.00 32.53 94 PRO A C 1
ATOM 708 O O . PRO A 1 94 ? 16.070 -25.453 9.413 1.00 32.53 94 PRO A O 1
ATOM 711 N N . ASP A 1 95 ? 16.606 -24.385 7.503 1.00 35.19 95 ASP A N 1
ATOM 712 C CA . ASP A 1 95 ? 17.167 -23.184 8.159 1.00 35.19 95 ASP A CA 1
ATOM 713 C C . ASP A 1 95 ? 16.374 -21.877 7.955 1.00 35.19 95 ASP A C 1
ATOM 715 O O . ASP A 1 95 ? 16.808 -20.810 8.392 1.00 35.19 95 ASP A O 1
ATOM 719 N N . GLN A 1 96 ? 15.178 -21.917 7.358 1.00 36.03 96 GLN A N 1
ATOM 720 C CA . GLN A 1 96 ? 14.337 -20.723 7.191 1.00 36.03 96 GLN A CA 1
ATOM 721 C C . GLN A 1 96 ? 12.876 -20.999 7.553 1.00 36.03 96 GLN A C 1
ATOM 723 O O . GLN A 1 96 ? 12.060 -21.389 6.724 1.00 36.03 96 GLN A O 1
ATOM 728 N N . HIS A 1 97 ? 12.529 -20.765 8.820 1.00 34.38 97 HIS A N 1
ATOM 729 C CA . HIS A 1 97 ? 11.140 -20.712 9.271 1.00 34.38 97 HIS A CA 1
ATOM 730 C C . HIS A 1 97 ? 10.667 -19.252 9.262 1.00 34.38 97 HIS A C 1
ATOM 732 O O . HIS A 1 97 ? 10.745 -18.554 10.271 1.00 34.38 97 HIS A O 1
ATOM 738 N N . TYR A 1 98 ? 10.227 -18.773 8.100 1.00 42.50 98 TYR A N 1
ATOM 739 C CA . TYR A 1 98 ? 9.554 -17.483 7.959 1.00 42.50 98 TYR A CA 1
ATOM 740 C C . TYR A 1 98 ? 8.121 -17.751 7.478 1.00 42.50 98 TYR A C 1
ATOM 742 O O . TYR A 1 98 ? 7.929 -18.433 6.473 1.00 42.50 98 TYR A O 1
ATOM 750 N N . ASP A 1 99 ? 7.112 -17.250 8.202 1.00 52.22 99 ASP A N 1
ATOM 751 C CA . ASP A 1 99 ? 5.720 -17.176 7.724 1.00 52.22 99 ASP A CA 1
ATOM 752 C C . ASP A 1 99 ? 5.632 -16.140 6.583 1.00 52.22 99 ASP A C 1
ATOM 754 O O . ASP A 1 99 ? 5.141 -15.020 6.754 1.00 52.22 99 ASP A O 1
ATOM 758 N N . ASP A 1 100 ? 6.191 -16.488 5.425 1.00 64.06 100 ASP A N 1
ATOM 759 C CA . ASP A 1 100 ? 6.125 -15.687 4.209 1.00 64.06 100 ASP A CA 1
ATOM 760 C C . ASP A 1 100 ? 4.710 -15.783 3.629 1.00 64.06 100 ASP A C 1
ATOM 762 O O . ASP A 1 100 ? 4.207 -16.859 3.293 1.00 64.06 100 ASP A O 1
ATOM 766 N N . GLY A 1 101 ? 4.042 -14.634 3.540 1.00 72.88 101 GLY A N 1
ATOM 767 C CA . GLY A 1 101 ? 2.678 -14.519 3.043 1.00 72.88 101 GLY A CA 1
ATOM 768 C C . GLY A 1 101 ? 2.624 -13.963 1.625 1.00 72.88 101 GLY A C 1
ATOM 769 O O . GLY A 1 101 ? 3.600 -13.445 1.079 1.00 72.88 101 GLY A O 1
ATOM 770 N N . GLN A 1 102 ? 1.435 -14.011 1.030 1.00 79.06 102 GLN A N 1
ATOM 771 C CA . GLN A 1 102 ? 1.136 -13.289 -0.203 1.00 79.06 102 GLN A CA 1
ATOM 772 C C . GLN A 1 102 ? -0.053 -12.357 0.015 1.00 79.06 102 GLN A C 1
ATOM 774 O O . GLN A 1 102 ? -1.066 -12.751 0.592 1.00 79.06 102 GLN A O 1
ATOM 779 N N . LEU A 1 103 ? 0.072 -11.120 -0.461 1.00 78.19 103 LEU A N 1
ATOM 780 C CA . LEU A 1 103 ? -1.003 -10.141 -0.478 1.00 78.19 103 LEU A CA 1
ATOM 781 C C . LEU A 1 103 ? -1.693 -10.168 -1.843 1.00 78.19 103 LEU A C 1
ATOM 783 O O . LEU A 1 103 ? -1.122 -9.759 -2.855 1.00 78.19 103 LEU A O 1
ATOM 787 N N . ASP A 1 104 ? -2.945 -10.617 -1.850 1.00 79.69 104 ASP A N 1
ATOM 788 C CA . ASP A 1 104 ? -3.827 -10.538 -3.010 1.00 79.69 104 ASP A CA 1
ATOM 789 C C . ASP A 1 104 ? -4.498 -9.157 -3.066 1.00 79.69 104 ASP A C 1
ATOM 791 O O . ASP A 1 104 ? -5.336 -8.821 -2.226 1.00 79.69 104 ASP A O 1
ATOM 795 N N . LEU A 1 105 ? -4.179 -8.356 -4.084 1.00 75.69 105 LEU A N 1
ATOM 796 C CA . LEU A 1 105 ? -4.844 -7.072 -4.320 1.00 75.69 105 LEU A CA 1
ATOM 797 C C . LEU A 1 105 ? -5.977 -7.248 -5.332 1.00 75.69 105 LEU A C 1
ATOM 799 O O . LEU A 1 105 ? -5.751 -7.736 -6.436 1.00 75.69 105 LEU A O 1
ATOM 803 N N . ILE A 1 106 ? -7.198 -6.840 -4.978 1.00 72.12 106 ILE A N 1
ATOM 804 C CA . ILE A 1 106 ? -8.376 -6.965 -5.848 1.00 72.12 106 ILE A CA 1
ATOM 805 C C . ILE A 1 106 ? -8.866 -5.573 -6.249 1.00 72.12 106 ILE A C 1
ATOM 807 O O . ILE A 1 106 ? -9.424 -4.833 -5.440 1.00 72.12 106 ILE A O 1
ATOM 811 N N . LEU A 1 107 ? -8.701 -5.220 -7.521 1.00 68.06 107 LEU A N 1
ATOM 812 C CA . LEU A 1 107 ? -9.198 -3.975 -8.093 1.00 68.06 107 LEU A CA 1
ATOM 813 C C . LEU A 1 107 ? -10.648 -4.125 -8.559 1.00 68.06 107 LEU A C 1
ATOM 815 O O . LEU A 1 107 ? -11.015 -5.084 -9.245 1.00 68.06 107 LEU A O 1
ATOM 819 N N . ALA A 1 108 ? -11.475 -3.142 -8.193 1.00 62.91 108 ALA A N 1
ATOM 820 C CA . ALA A 1 108 ? -12.894 -3.056 -8.553 1.00 62.91 108 ALA A CA 1
ATOM 821 C C . ALA A 1 108 ? -13.730 -4.308 -8.201 1.00 62.91 108 ALA A C 1
ATOM 823 O O . ALA A 1 108 ? -14.777 -4.537 -8.798 1.00 62.91 108 ALA A O 1
ATOM 824 N N . GLY A 1 109 ? -13.267 -5.129 -7.250 1.00 56.44 109 GLY A N 1
ATOM 825 C CA . GLY A 1 109 ? -13.943 -6.360 -6.826 1.00 56.44 109 GLY A CA 1
ATOM 826 C C . GLY A 1 109 ? -13.905 -7.513 -7.837 1.00 56.44 109 GLY A C 1
ATOM 827 O O . GLY A 1 109 ? -14.481 -8.560 -7.566 1.00 56.44 109 GLY A O 1
ATOM 828 N N . ILE A 1 110 ? -13.240 -7.341 -8.983 1.00 54.75 110 ILE A N 1
ATOM 829 C CA . ILE A 1 110 ? -13.275 -8.305 -10.097 1.00 54.75 110 ILE A CA 1
ATOM 830 C C . ILE A 1 110 ? -11.890 -8.665 -10.643 1.00 54.75 110 ILE A C 1
ATOM 832 O O . ILE A 1 110 ? -11.742 -9.707 -11.277 1.00 54.75 110 ILE A O 1
ATOM 836 N N . HIS A 1 111 ? -10.866 -7.845 -10.395 1.00 52.91 111 HIS A N 1
ATOM 837 C CA . HIS A 1 111 ? -9.525 -8.062 -10.936 1.00 52.91 111 HIS A CA 1
ATOM 838 C C . HIS A 1 111 ? -8.523 -8.306 -9.817 1.00 52.91 111 HIS A C 1
ATOM 840 O O . HIS A 1 111 ? -8.092 -7.367 -9.153 1.00 52.91 111 HIS A O 1
ATOM 846 N N . ARG A 1 112 ? -8.136 -9.566 -9.621 1.00 65.75 112 ARG A N 1
ATOM 847 C CA . ARG A 1 112 ? -7.019 -9.913 -8.743 1.00 65.75 112 ARG A CA 1
ATOM 848 C C . ARG A 1 112 ? -5.705 -9.596 -9.469 1.00 65.75 112 ARG A C 1
ATOM 850 O O . ARG A 1 112 ? -5.486 -10.079 -10.577 1.00 65.75 112 ARG A O 1
ATOM 857 N N . LEU A 1 113 ? -4.877 -8.752 -8.866 1.00 66.81 113 LEU A N 1
ATOM 858 C CA . LEU A 1 113 ? -3.522 -8.455 -9.321 1.00 66.81 113 LEU A CA 1
ATOM 859 C C . LEU A 1 113 ? -2.573 -9.606 -8.976 1.00 66.81 113 LEU A C 1
ATOM 861 O O . LEU A 1 113 ? -2.940 -10.541 -8.263 1.00 66.81 113 LEU A O 1
ATOM 865 N N . HIS A 1 114 ? -1.339 -9.517 -9.473 1.00 68.75 114 HIS A N 1
ATOM 866 C CA . HIS A 1 114 ? -0.281 -10.436 -9.075 1.00 68.75 114 HIS A CA 1
ATOM 867 C C . HIS A 1 114 ? -0.102 -10.403 -7.550 1.00 68.75 114 HIS A C 1
ATOM 869 O O . HIS A 1 114 ? -0.004 -9.307 -6.987 1.00 68.75 114 HIS A O 1
ATOM 875 N N . PRO A 1 115 ? -0.066 -11.575 -6.888 1.00 71.19 115 PRO A N 1
ATOM 876 C CA . PRO A 1 115 ? 0.190 -11.635 -5.461 1.00 71.19 115 PRO A CA 1
ATOM 877 C C . PRO A 1 115 ? 1.546 -11.006 -5.150 1.00 71.19 115 PRO A C 1
ATOM 879 O O . PRO A 1 115 ? 2.554 -11.339 -5.777 1.00 71.19 115 PRO A O 1
ATOM 882 N N . VAL A 1 116 ? 1.563 -10.092 -4.185 1.00 79.12 116 VAL A N 1
ATOM 883 C CA . VAL A 1 116 ? 2.790 -9.428 -3.740 1.00 79.12 116 VAL A CA 1
ATOM 884 C C . VAL A 1 116 ? 3.321 -10.189 -2.528 1.00 79.12 116 VAL A C 1
ATOM 886 O O . VAL A 1 116 ? 2.548 -10.427 -1.598 1.00 79.12 116 VAL A O 1
ATOM 889 N N . PRO A 1 117 ? 4.599 -10.606 -2.507 1.00 81.25 117 PRO A N 1
ATOM 890 C CA . PRO A 1 117 ? 5.155 -11.279 -1.343 1.00 81.25 117 PRO A CA 1
ATOM 891 C C . PRO A 1 117 ? 5.183 -10.306 -0.157 1.00 81.25 117 PRO A C 1
ATOM 893 O O . PRO A 1 117 ? 5.498 -9.126 -0.317 1.00 81.25 117 PRO A O 1
ATOM 896 N N . VAL A 1 118 ? 4.828 -10.794 1.028 1.00 85.06 118 VAL A N 1
ATOM 897 C CA . VAL A 1 118 ? 4.810 -10.011 2.268 1.00 85.06 118 VAL A CA 1
ATOM 898 C C . VAL A 1 118 ? 5.435 -10.802 3.404 1.00 85.06 118 VAL A C 1
ATOM 900 O O . VAL A 1 118 ? 5.396 -12.029 3.418 1.00 85.06 118 VAL A O 1
ATOM 903 N N . MET A 1 119 ? 5.983 -10.083 4.379 1.00 83.56 119 MET A N 1
ATOM 904 C CA . MET A 1 119 ? 6.557 -10.667 5.585 1.00 83.56 119 MET A CA 1
ATOM 905 C C . MET A 1 119 ? 5.780 -10.169 6.795 1.00 83.56 119 MET A C 1
ATOM 907 O O . MET A 1 119 ? 5.603 -8.959 6.961 1.00 83.56 119 MET A O 1
ATOM 911 N N . ALA A 1 120 ? 5.302 -11.098 7.621 1.00 84.50 120 ALA A N 1
ATOM 912 C CA . ALA A 1 120 ? 4.627 -10.754 8.864 1.00 84.50 120 ALA A CA 1
ATOM 913 C C . ALA A 1 120 ? 5.591 -10.039 9.830 1.00 84.50 120 ALA A C 1
ATOM 915 O O . ALA A 1 120 ? 6.782 -10.354 9.894 1.00 84.50 120 ALA A O 1
ATOM 916 N N . SER A 1 121 ? 5.070 -9.064 10.573 1.00 85.44 121 SER A N 1
ATOM 917 C CA . SER A 1 121 ? 5.785 -8.384 11.654 1.00 85.44 121 SER A CA 1
ATOM 918 C C . SER A 1 121 ? 5.950 -9.290 12.877 1.00 85.44 121 SER A C 1
ATOM 920 O O . SER A 1 121 ? 5.180 -10.226 13.075 1.00 85.44 121 SER A O 1
ATOM 922 N N . ASP A 1 122 ? 6.912 -8.967 13.744 1.00 82.44 122 ASP A N 1
ATOM 923 C CA . ASP A 1 122 ? 7.113 -9.677 15.024 1.00 82.44 122 ASP A CA 1
ATOM 924 C C . ASP A 1 122 ? 6.183 -9.181 16.144 1.00 82.44 122 ASP A C 1
ATOM 926 O O . ASP A 1 122 ? 6.288 -9.588 17.301 1.00 82.44 122 ASP A O 1
ATOM 930 N N . PHE A 1 123 ? 5.295 -8.247 15.815 1.00 82.25 123 PHE A N 1
ATOM 931 C CA . PHE A 1 123 ? 4.336 -7.635 16.722 1.00 82.25 123 PHE A CA 1
ATOM 932 C C . PHE A 1 123 ? 3.003 -7.413 16.007 1.00 82.25 123 PHE A C 1
ATOM 934 O O . PHE A 1 123 ? 2.939 -7.409 14.775 1.00 82.25 123 PHE A O 1
ATOM 941 N N . GLY A 1 124 ? 1.961 -7.162 16.797 1.00 82.56 124 GLY A N 1
ATOM 942 C CA . GLY A 1 124 ? 0.596 -7.004 16.314 1.00 82.56 124 GLY A CA 1
ATOM 943 C C . GLY A 1 124 ? -0.235 -8.278 16.461 1.00 82.56 124 GLY A C 1
ATOM 944 O O . GLY A 1 124 ? 0.290 -9.356 16.738 1.00 82.56 124 GLY A O 1
ATOM 945 N N . GLY A 1 125 ? -1.548 -8.127 16.303 1.00 78.06 125 GLY A N 1
ATOM 946 C CA . GLY A 1 125 ? -2.497 -9.236 16.295 1.00 78.06 125 GLY A CA 1
ATOM 947 C C . GLY A 1 125 ? -2.512 -10.038 14.982 1.00 78.06 125 GLY A C 1
ATOM 948 O O . GLY A 1 125 ? -1.775 -9.736 14.039 1.00 78.06 125 GLY A O 1
ATOM 949 N N . PRO A 1 126 ? -3.375 -11.065 14.889 1.00 77.44 126 PRO A N 1
ATOM 950 C CA . PRO A 1 126 ? -3.513 -11.875 13.683 1.00 77.44 126 PRO A CA 1
ATOM 951 C C . PRO A 1 126 ? -3.938 -11.030 12.474 1.00 77.44 126 PRO A C 1
ATOM 953 O O . PRO A 1 126 ? -4.811 -10.165 12.569 1.00 77.44 126 PRO A O 1
ATOM 956 N N . VAL A 1 127 ? -3.352 -11.326 11.311 1.00 74.81 127 VAL A N 1
ATOM 957 C CA . VAL A 1 127 ? -3.705 -10.667 10.047 1.00 74.81 127 VAL A CA 1
ATOM 958 C C . VAL A 1 127 ? -5.169 -10.983 9.691 1.00 74.81 127 VAL A C 1
ATOM 960 O O . VAL A 1 127 ? -5.576 -12.143 9.780 1.00 74.81 127 VAL A O 1
ATOM 963 N N . PRO A 1 128 ? -5.984 -9.997 9.262 1.00 73.25 128 PRO A N 1
ATOM 964 C CA . PRO A 1 128 ? -7.377 -10.245 8.902 1.00 73.25 128 PRO A CA 1
ATOM 965 C C . PRO A 1 128 ? -7.526 -11.291 7.784 1.00 73.25 128 PRO A C 1
ATOM 967 O O . PRO A 1 128 ? -7.049 -11.091 6.673 1.00 73.25 128 PRO A O 1
ATOM 970 N N . CYS A 1 129 ? -8.285 -12.363 8.032 1.00 72.44 129 CYS A N 1
ATOM 971 C CA . CYS A 1 129 ? -8.525 -13.430 7.044 1.00 72.44 129 CYS A CA 1
ATOM 972 C C . CYS A 1 129 ? -9.576 -13.079 5.969 1.00 72.44 129 CYS A C 1
ATOM 974 O O . CYS A 1 129 ? -9.933 -13.916 5.144 1.00 72.44 129 CYS A O 1
ATOM 976 N N . THR A 1 130 ? -10.133 -11.864 5.999 1.00 79.69 130 THR A N 1
ATOM 977 C CA . THR A 1 130 ? -11.169 -11.398 5.062 1.00 79.69 130 THR A CA 1
ATOM 978 C C . THR A 1 130 ? -10.642 -10.239 4.236 1.00 79.69 130 THR A C 1
ATOM 980 O O . THR A 1 130 ? -9.871 -9.425 4.739 1.00 79.69 130 THR A O 1
ATOM 983 N N . ALA A 1 131 ? -11.087 -10.133 2.981 1.00 81.25 131 ALA A N 1
ATOM 984 C CA . ALA A 1 131 ? -10.741 -8.998 2.136 1.00 81.25 131 ALA A CA 1
ATOM 985 C C . ALA A 1 131 ? -11.182 -7.684 2.803 1.00 81.25 131 ALA A C 1
ATOM 987 O O . ALA A 1 131 ? -12.341 -7.526 3.198 1.00 81.25 131 ALA A O 1
ATOM 988 N N . LYS A 1 132 ? -10.246 -6.743 2.928 1.00 85.25 132 LYS A N 1
ATOM 989 C CA . LYS A 1 132 ? -10.471 -5.410 3.494 1.00 85.25 132 LYS A CA 1
ATOM 990 C C . LYS A 1 132 ? -10.235 -4.343 2.426 1.00 85.25 132 LYS A C 1
ATOM 992 O O . LYS A 1 132 ? -9.426 -4.563 1.522 1.00 85.25 132 LYS A O 1
ATOM 997 N N . PRO A 1 133 ? -10.907 -3.181 2.516 1.00 86.88 133 PRO A N 1
ATOM 998 C CA . PRO A 1 133 ? -10.543 -2.042 1.689 1.00 86.88 133 PRO A CA 1
ATOM 999 C C . PRO A 1 133 ? -9.101 -1.632 1.993 1.00 86.88 133 PRO A C 1
ATOM 1001 O O . PRO A 1 133 ? -8.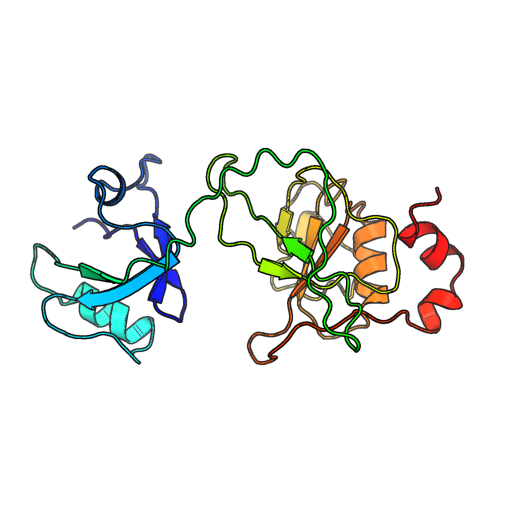659 -1.683 3.139 1.00 86.88 133 PRO A O 1
ATOM 1004 N N . VAL A 1 134 ? -8.378 -1.228 0.957 1.00 86.31 134 VAL A N 1
ATOM 1005 C CA . VAL A 1 134 ? -6.983 -0.799 1.050 1.00 86.31 134 VAL A CA 1
ATOM 1006 C C . VAL A 1 134 ? -6.921 0.706 0.830 1.00 86.31 134 VAL A C 1
ATOM 1008 O O . VAL A 1 134 ? -7.555 1.223 -0.092 1.00 86.31 134 VAL A O 1
ATOM 1011 N N . HIS A 1 135 ? -6.145 1.405 1.653 1.00 86.62 135 HIS A N 1
ATOM 1012 C CA . HIS A 1 135 ? -5.872 2.825 1.493 1.00 86.62 135 HIS A CA 1
ATOM 1013 C C . HIS A 1 135 ? -4.369 3.075 1.386 1.00 86.62 135 HIS A C 1
ATOM 1015 O O . HIS A 1 135 ? -3.628 2.883 2.347 1.00 86.62 135 HIS A O 1
ATOM 1021 N N . LEU A 1 136 ? -3.930 3.517 0.208 1.00 86.00 136 LEU A N 1
ATOM 1022 C CA . LEU A 1 136 ? -2.567 3.985 -0.008 1.00 86.00 136 LEU A CA 1
ATOM 1023 C C . LEU A 1 136 ? -2.453 5.445 0.433 1.00 86.00 136 LEU A C 1
ATOM 1025 O O . LEU A 1 136 ? -3.142 6.301 -0.127 1.00 86.00 136 LEU A O 1
ATOM 1029 N N . LEU A 1 137 ? -1.574 5.711 1.401 1.00 82.88 137 LEU A N 1
ATOM 1030 C CA . LEU A 1 137 ? -1.357 7.058 1.922 1.00 82.88 137 LEU A CA 1
ATOM 1031 C C . LEU A 1 137 ? -0.757 7.978 0.856 1.00 82.88 137 LEU A C 1
ATOM 1033 O O . LEU A 1 137 ? 0.072 7.580 0.032 1.00 82.88 137 LEU A O 1
ATOM 1037 N N . ARG A 1 138 ? -1.177 9.242 0.868 1.00 77.25 138 ARG A N 1
ATOM 1038 C CA . ARG A 1 138 ? -0.685 10.264 -0.055 1.00 77.25 138 ARG A CA 1
ATOM 1039 C C . ARG A 1 138 ? 0.736 10.672 0.313 1.00 77.25 138 ARG A C 1
ATOM 1041 O O . ARG A 1 138 ? 1.151 10.590 1.459 1.00 77.25 138 ARG A O 1
ATOM 1048 N N . ARG A 1 139 ? 1.463 11.250 -0.652 1.00 70.06 139 ARG A N 1
ATOM 1049 C CA . ARG A 1 139 ? 2.863 11.701 -0.480 1.00 70.06 139 ARG A CA 1
ATOM 1050 C C . ARG A 1 139 ? 3.135 12.549 0.770 1.00 70.06 139 ARG A C 1
ATOM 1052 O O . ARG A 1 139 ? 4.251 12.517 1.266 1.00 70.06 139 ARG A O 1
ATOM 1059 N N . GLN A 1 140 ? 2.161 13.326 1.243 1.00 72.31 140 GLN A N 1
ATOM 1060 C CA . GLN A 1 140 ? 2.335 14.210 2.401 1.00 72.31 140 GLN A CA 1
ATOM 1061 C C . GLN A 1 140 ? 2.402 13.435 3.725 1.00 72.31 140 GLN A C 1
ATOM 1063 O O . GLN A 1 140 ? 3.124 13.857 4.621 1.00 72.31 140 GLN A O 1
ATOM 1068 N N . ASN A 1 141 ? 1.739 12.277 3.811 1.00 82.38 141 ASN A N 1
ATOM 1069 C CA . ASN A 1 141 ? 1.773 11.389 4.971 1.00 82.38 141 ASN A CA 1
ATOM 1070 C C . ASN A 1 141 ? 2.179 9.952 4.598 1.00 82.38 141 ASN A C 1
ATOM 1072 O O . ASN A 1 141 ? 1.828 8.997 5.285 1.00 82.38 141 ASN A O 1
ATOM 1076 N N . ALA A 1 142 ? 2.941 9.778 3.511 1.00 84.12 142 ALA A N 1
ATOM 1077 C CA . ALA A 1 142 ? 3.292 8.456 2.989 1.00 84.12 142 ALA A CA 1
ATOM 1078 C C . ALA A 1 142 ? 4.052 7.612 4.019 1.00 84.12 142 ALA A C 1
ATOM 1080 O O . ALA A 1 142 ? 3.916 6.396 4.037 1.00 84.12 142 ALA A O 1
ATOM 1081 N N . TYR A 1 143 ? 4.807 8.249 4.916 1.00 88.00 143 TYR A N 1
ATOM 1082 C CA . TYR A 1 143 ? 5.549 7.564 5.970 1.00 88.00 143 TYR A CA 1
ATOM 1083 C C . TYR A 1 143 ? 4.736 7.296 7.240 1.00 88.00 143 TYR A C 1
ATOM 1085 O O . TYR A 1 143 ? 5.240 6.570 8.088 1.00 88.00 143 TYR A O 1
ATOM 1093 N N . LEU A 1 144 ? 3.540 7.866 7.412 1.00 89.88 144 LEU A N 1
ATOM 1094 C CA . LEU A 1 144 ? 2.716 7.701 8.618 1.00 89.88 144 LEU A CA 1
ATOM 1095 C C . LEU A 1 144 ? 3.499 7.916 9.930 1.00 89.88 144 LEU A C 1
ATOM 1097 O O . LEU A 1 144 ? 3.439 7.110 10.853 1.00 89.88 144 LEU A O 1
ATOM 1101 N N . CYS A 1 145 ? 4.305 8.977 9.983 1.00 89.00 145 CYS A N 1
ATOM 1102 C CA . CYS A 1 145 ? 5.093 9.334 11.172 1.00 89.00 145 CYS A CA 1
ATOM 1103 C C . CYS A 1 145 ? 4.388 10.350 12.076 1.00 89.00 145 CYS A C 1
ATOM 1105 O O . CYS A 1 145 ? 4.973 10.815 13.049 1.00 89.00 145 CYS A O 1
ATOM 1107 N N . GLN A 1 146 ? 3.178 10.746 11.697 1.00 88.94 146 GLN A N 1
ATOM 1108 C CA . GLN A 1 146 ? 2.323 11.671 12.420 1.00 88.94 146 GLN A CA 1
ATOM 1109 C C . GLN A 1 146 ? 0.919 11.075 12.484 1.00 88.94 146 GLN A C 1
ATOM 1111 O O . GLN A 1 146 ? 0.585 10.170 11.708 1.00 88.94 146 GLN A O 1
ATOM 1116 N N . GLU A 1 147 ? 0.103 11.616 13.386 1.00 89.50 147 GLU A N 1
ATOM 1117 C CA . GLU A 1 147 ? -1.308 11.263 13.503 1.00 89.50 147 GLU A CA 1
ATOM 1118 C C . GLU A 1 147 ? -2.017 11.361 12.147 1.00 89.50 147 GLU A C 1
ATOM 1120 O O . GLU A 1 147 ? -1.799 12.278 11.349 1.00 89.50 147 GLU A O 1
ATOM 1125 N N . PHE A 1 148 ? -2.877 10.386 11.875 1.00 89.44 148 PHE A N 1
ATOM 1126 C CA . PHE A 1 148 ? -3.628 10.336 10.632 1.00 89.44 148 PHE A CA 1
ATOM 1127 C C . PHE A 1 148 ? -4.713 11.424 10.593 1.00 89.44 148 PHE A C 1
ATOM 1129 O O . PHE A 1 148 ? -5.642 11.413 11.401 1.00 89.44 148 PHE A O 1
ATOM 1136 N N . ASP A 1 149 ? -4.658 12.307 9.591 1.00 86.50 149 ASP A N 1
ATOM 1137 C CA . ASP A 1 149 ? -5.725 13.268 9.292 1.00 86.50 149 ASP A CA 1
ATOM 1138 C C . ASP A 1 149 ? -6.487 12.854 8.024 1.00 86.50 149 ASP A C 1
ATOM 1140 O O . ASP A 1 149 ? -6.030 13.034 6.892 1.00 86.50 149 ASP A O 1
ATOM 1144 N N . ALA A 1 150 ? -7.707 12.350 8.221 1.00 81.25 150 ALA A N 1
ATOM 1145 C CA . ALA A 1 150 ? -8.601 11.916 7.150 1.00 81.25 150 ALA A CA 1
ATOM 1146 C C . ALA A 1 150 ? -8.851 13.009 6.090 1.00 81.25 150 ALA A C 1
ATOM 1148 O O . ALA A 1 150 ? -8.987 12.708 4.901 1.00 81.25 150 ALA A O 1
ATOM 1149 N N . ARG A 1 151 ? -8.872 14.289 6.496 1.00 81.56 151 ARG A N 1
ATOM 1150 C CA . ARG A 1 151 ? -9.110 15.417 5.581 1.00 81.56 151 ARG A CA 1
ATOM 1151 C C . ARG A 1 151 ? -7.922 15.653 4.660 1.00 81.56 151 ARG A C 1
ATOM 1153 O O . ARG A 1 151 ? -8.130 15.910 3.477 1.00 81.56 151 ARG A O 1
ATOM 1160 N N . GLN A 1 152 ? -6.701 15.548 5.184 1.00 79.06 152 GLN A N 1
ATOM 1161 C CA . GLN A 1 152 ? -5.479 15.687 4.384 1.00 79.06 152 GLN A CA 1
ATOM 1162 C C . GLN A 1 152 ? -5.328 14.525 3.397 1.00 79.06 152 GLN A C 1
ATOM 1164 O O . GLN A 1 152 ? -4.930 14.720 2.246 1.00 79.06 152 GLN A O 1
ATOM 1169 N N . GLU A 1 153 ? -5.743 13.332 3.816 1.00 77.19 153 GLU A N 1
ATOM 1170 C CA . GLU A 1 153 ? -5.725 12.130 2.982 1.00 77.19 153 GLU A CA 1
ATOM 1171 C C . GLU A 1 153 ? -6.899 12.059 1.988 1.00 77.19 153 GLU A C 1
ATOM 1173 O O . GLU A 1 153 ? -6.868 11.290 1.024 1.00 77.19 153 GLU A O 1
ATOM 1178 N N . GLY A 1 154 ? -7.911 12.918 2.143 1.00 74.06 154 GLY A N 1
ATOM 1179 C CA . GLY A 1 154 ? -9.072 12.972 1.255 1.00 74.06 154 GLY A CA 1
ATOM 1180 C C . GLY A 1 154 ? -9.946 11.719 1.338 1.00 74.06 154 GLY A C 1
ATOM 1181 O O . GLY A 1 154 ? -10.545 11.320 0.339 1.00 74.06 154 GLY A O 1
ATOM 1182 N N . VAL A 1 155 ? -10.008 11.090 2.513 1.00 77.25 155 VAL A N 1
ATOM 1183 C CA . VAL A 1 155 ? -10.826 9.901 2.785 1.00 77.25 155 VAL A CA 1
ATOM 1184 C C . VAL A 1 155 ? -11.696 10.095 4.016 1.00 77.25 155 VAL A C 1
ATOM 1186 O O . VAL A 1 155 ? -11.451 10.970 4.835 1.00 77.25 155 VAL A O 1
ATOM 1189 N N . ALA A 1 156 ? -12.741 9.278 4.154 1.00 75.12 156 ALA A N 1
ATOM 1190 C CA . ALA A 1 156 ? -13.639 9.374 5.302 1.00 75.12 156 ALA A CA 1
ATOM 1191 C C . ALA A 1 156 ? -12.982 8.877 6.603 1.00 75.12 156 ALA A C 1
ATOM 1193 O O . ALA A 1 156 ? -13.171 9.478 7.656 1.00 75.12 156 ALA A O 1
ATOM 1194 N N . SER A 1 157 ? -12.244 7.764 6.543 1.00 82.81 157 SER A N 1
ATOM 1195 C CA . SER A 1 157 ? -11.572 7.143 7.691 1.00 82.81 157 SER A CA 1
ATOM 1196 C C . SER A 1 157 ? -10.679 5.981 7.236 1.00 82.81 157 SER A C 1
ATOM 1198 O O . SER A 1 157 ? -10.912 5.418 6.165 1.00 82.81 157 SER A O 1
ATOM 1200 N N . LEU A 1 158 ? -9.720 5.577 8.077 1.00 85.94 158 LEU A N 1
ATOM 1201 C CA . LEU A 1 158 ? -9.025 4.287 7.970 1.00 85.94 158 LEU A CA 1
ATOM 1202 C C . LEU A 1 158 ? -9.750 3.143 8.687 1.00 85.94 158 LEU A C 1
ATOM 1204 O O . LEU A 1 158 ? -9.297 2.003 8.605 1.00 85.94 158 LEU A O 1
ATOM 1208 N N . ARG A 1 159 ? -10.875 3.405 9.364 1.00 89.50 159 ARG A N 1
ATOM 1209 C CA . ARG A 1 159 ? -11.579 2.402 10.168 1.00 89.50 159 ARG A CA 1
ATOM 1210 C C . ARG A 1 159 ? -11.867 1.124 9.375 1.00 89.50 159 ARG A C 1
ATOM 1212 O O . ARG A 1 159 ? -12.645 1.136 8.424 1.00 89.50 159 ARG A O 1
ATOM 1219 N N . GLY A 1 160 ? -11.270 0.013 9.802 1.00 84.88 160 GLY A N 1
ATOM 1220 C CA . GLY A 1 160 ? -11.448 -1.305 9.190 1.00 84.88 160 GLY A CA 1
ATOM 1221 C C . GLY A 1 160 ? -10.711 -1.518 7.859 1.00 84.88 160 GLY A C 1
ATOM 1222 O O . GLY A 1 160 ? -10.822 -2.604 7.287 1.00 84.88 160 GLY A O 1
ATOM 1223 N N . ALA A 1 161 ? -9.974 -0.519 7.368 1.00 88.62 161 ALA A N 1
ATOM 1224 C CA . ALA A 1 161 ? -9.166 -0.596 6.155 1.00 88.62 161 ALA A CA 1
ATOM 1225 C C . ALA A 1 161 ? -7.731 -1.049 6.455 1.00 88.62 161 ALA A C 1
ATOM 1227 O O . ALA A 1 161 ? -7.252 -0.935 7.581 1.00 88.62 161 ALA A O 1
ATOM 1228 N N . ILE A 1 162 ? -7.035 -1.544 5.437 1.00 89.94 162 ILE A N 1
ATOM 1229 C CA . ILE A 1 162 ? -5.588 -1.760 5.476 1.00 89.94 162 ILE A CA 1
ATOM 1230 C C . ILE A 1 162 ? -4.918 -0.468 5.015 1.00 89.94 162 ILE A C 1
ATOM 1232 O O . ILE A 1 162 ? -5.130 -0.038 3.879 1.00 89.94 162 ILE A O 1
ATOM 1236 N N . ALA A 1 163 ? -4.113 0.144 5.878 1.00 92.62 163 ALA A N 1
ATOM 1237 C CA . ALA A 1 163 ? -3.280 1.280 5.502 1.00 92.62 163 ALA A CA 1
ATOM 1238 C C . ALA A 1 163 ? -2.013 0.785 4.790 1.00 92.62 163 ALA A C 1
ATOM 1240 O O . ALA A 1 163 ? -1.389 -0.175 5.242 1.00 92.62 163 ALA A O 1
ATOM 1241 N N . ILE A 1 164 ? -1.618 1.440 3.697 1.00 91.94 164 ILE A N 1
ATOM 1242 C CA . ILE A 1 164 ? -0.332 1.210 3.032 1.00 91.94 164 ILE A CA 1
ATOM 1243 C C . ILE A 1 164 ? 0.536 2.456 3.187 1.00 91.94 164 ILE A C 1
ATOM 1245 O O . ILE A 1 164 ? 0.176 3.529 2.698 1.00 91.94 164 ILE A O 1
ATOM 1249 N N . ALA A 1 165 ? 1.683 2.284 3.842 1.00 90.81 165 ALA A N 1
ATOM 1250 C CA . ALA A 1 165 ? 2.678 3.322 4.086 1.00 90.81 165 ALA A CA 1
ATOM 1251 C C . ALA A 1 165 ? 4.032 2.954 3.461 1.00 90.81 165 ALA A C 1
ATOM 1253 O O . ALA A 1 165 ? 4.324 1.789 3.205 1.00 90.81 165 ALA A O 1
ATOM 1254 N N . GLU A 1 166 ? 4.887 3.945 3.255 1.00 88.81 166 GLU A N 1
ATOM 1255 C CA . GLU A 1 166 ? 6.274 3.782 2.831 1.00 88.81 166 GLU A CA 1
ATOM 1256 C C . GLU A 1 166 ? 7.203 3.613 4.046 1.00 88.81 166 GLU A C 1
ATOM 1258 O O . GLU A 1 166 ? 7.025 4.212 5.122 1.00 88.81 166 GLU A O 1
ATOM 1263 N N . ARG A 1 167 ? 8.238 2.790 3.876 1.00 86.50 167 ARG A N 1
ATOM 1264 C CA . ARG A 1 167 ? 9.344 2.668 4.827 1.00 86.50 167 ARG A CA 1
ATOM 1265 C C . ARG A 1 167 ? 10.162 3.962 4.847 1.00 86.50 167 ARG A C 1
ATOM 1267 O O . ARG A 1 167 ? 10.411 4.564 3.812 1.00 86.50 167 ARG A O 1
ATOM 1274 N N . GLY A 1 168 ? 10.599 4.372 6.039 1.00 83.62 168 GLY A N 1
ATOM 1275 C CA . GLY A 1 168 ? 11.440 5.558 6.234 1.00 83.62 168 GLY A CA 1
ATOM 1276 C C . GLY A 1 168 ? 10.922 6.501 7.319 1.00 83.62 168 GLY A C 1
ATOM 1277 O O . GLY A 1 168 ? 9.824 6.309 7.842 1.00 83.62 168 GLY A O 1
ATOM 1278 N N . ASN A 1 169 ? 11.725 7.517 7.638 1.00 83.38 169 ASN A N 1
ATOM 1279 C CA . ASN A 1 169 ? 11.485 8.648 8.554 1.00 83.38 169 ASN A CA 1
ATOM 1280 C C . ASN A 1 169 ? 11.197 8.342 10.037 1.00 83.38 169 ASN A C 1
ATOM 1282 O O . ASN A 1 169 ? 11.584 9.132 10.891 1.00 83.38 169 ASN A O 1
ATOM 1286 N N . CYS A 1 170 ? 10.548 7.230 10.366 1.00 84.56 170 CYS A N 1
ATOM 1287 C CA . CYS A 1 170 ? 10.234 6.812 11.731 1.00 84.56 170 CYS A CA 1
ATOM 1288 C C . CYS A 1 170 ? 10.200 5.281 11.842 1.00 84.56 170 CYS A C 1
ATOM 1290 O O . CYS A 1 170 ? 10.194 4.564 10.834 1.00 84.56 170 CYS A O 1
ATOM 1292 N N . ALA A 1 171 ? 10.182 4.778 13.077 1.00 82.38 171 ALA A N 1
ATOM 1293 C CA . ALA A 1 171 ? 10.158 3.348 13.367 1.00 82.38 171 ALA A CA 1
ATOM 1294 C C . ALA A 1 171 ? 8.857 2.675 12.893 1.00 82.38 171 ALA A C 1
ATOM 1296 O O . ALA A 1 171 ? 7.793 3.293 12.871 1.00 82.38 171 ALA A O 1
ATOM 1297 N N . PHE A 1 172 ? 8.919 1.377 12.574 1.00 87.44 172 PHE A N 1
ATOM 1298 C CA . PHE A 1 172 ? 7.741 0.593 12.172 1.00 87.44 172 PHE A CA 1
ATOM 1299 C C . PHE A 1 172 ? 6.632 0.608 13.230 1.00 87.44 172 PHE A C 1
ATOM 1301 O O . PHE A 1 172 ? 5.463 0.759 12.885 1.00 87.44 172 PHE A O 1
ATOM 1308 N N . ALA A 1 173 ? 7.001 0.520 14.511 1.00 83.94 173 ALA A N 1
ATOM 1309 C CA . ALA A 1 173 ? 6.054 0.586 15.620 1.00 83.94 173 ALA A CA 1
ATOM 1310 C C . ALA A 1 173 ? 5.288 1.919 15.663 1.00 83.94 173 ALA A C 1
ATOM 1312 O O . ALA A 1 173 ? 4.086 1.916 15.898 1.00 83.94 173 ALA A O 1
ATOM 1313 N N . THR A 1 174 ? 5.952 3.044 15.370 1.00 84.25 174 THR A N 1
ATOM 1314 C CA . THR A 1 174 ? 5.306 4.365 15.283 1.00 84.25 174 THR A CA 1
ATOM 1315 C C . THR A 1 174 ? 4.243 4.385 14.188 1.00 84.25 174 THR A C 1
ATOM 1317 O O . THR A 1 174 ? 3.119 4.818 14.422 1.00 84.25 174 THR A O 1
ATOM 1320 N N . LYS A 1 175 ? 4.566 3.842 13.008 1.00 91.56 175 LYS A N 1
ATOM 1321 C CA . LYS A 1 175 ? 3.615 3.734 11.890 1.00 91.56 175 LYS A CA 1
ATOM 1322 C C . LYS A 1 175 ? 2.416 2.869 12.269 1.00 91.56 175 LYS A C 1
ATOM 1324 O O . LYS A 1 175 ? 1.275 3.240 12.010 1.00 91.56 175 LYS A O 1
ATOM 1329 N N . ALA A 1 176 ? 2.678 1.712 12.878 1.00 91.25 176 ALA A N 1
ATOM 1330 C CA . ALA A 1 176 ? 1.637 0.783 13.298 1.00 91.25 176 ALA A CA 1
ATOM 1331 C C . ALA A 1 176 ? 0.710 1.411 14.343 1.00 91.25 176 ALA A C 1
ATOM 1333 O O . ALA A 1 176 ? -0.504 1.254 14.240 1.00 91.25 176 ALA A O 1
ATOM 1334 N N . LEU A 1 177 ? 1.272 2.163 15.295 1.00 87.88 177 LEU A N 1
ATOM 1335 C CA . LEU A 1 177 ? 0.511 2.881 16.312 1.00 87.88 177 LEU A CA 1
ATOM 1336 C C . LEU A 1 177 ? -0.441 3.896 15.673 1.00 87.88 177 LEU A C 1
ATOM 1338 O O . LEU A 1 177 ? -1.645 3.810 15.890 1.00 87.88 177 LEU A O 1
ATOM 1342 N N . HIS A 1 178 ? 0.061 4.771 14.802 1.00 91.62 178 HIS A N 1
ATOM 1343 C CA . HIS A 1 178 ? -0.781 5.758 14.122 1.00 91.62 178 HIS A CA 1
ATOM 1344 C C . HIS A 1 178 ? -1.839 5.124 13.211 1.00 91.62 178 HIS A C 1
ATOM 1346 O O . HIS A 1 178 ? -2.959 5.627 13.118 1.00 91.62 178 HIS A O 1
ATOM 1352 N N . ALA A 1 179 ? -1.528 3.998 12.559 1.00 92.19 179 ALA A N 1
ATOM 1353 C CA . ALA A 1 179 ? -2.517 3.242 11.794 1.00 92.19 179 ALA A CA 1
ATOM 1354 C C . ALA A 1 179 ? -3.631 2.696 12.706 1.00 92.19 179 ALA A C 1
ATOM 1356 O O . ALA A 1 179 ? -4.814 2.842 12.389 1.00 92.19 179 ALA A O 1
ATOM 1357 N N . ALA A 1 180 ? -3.264 2.093 13.839 1.00 90.69 180 ALA A N 1
ATOM 1358 C CA . ALA A 1 180 ? -4.208 1.532 14.801 1.00 90.69 180 ALA A CA 1
ATOM 1359 C C . ALA A 1 180 ? -5.078 2.617 15.458 1.00 90.69 180 ALA A C 1
ATOM 1361 O O . ALA A 1 180 ? -6.296 2.459 15.528 1.00 90.69 180 ALA A O 1
ATOM 1362 N N . GLU A 1 181 ? -4.492 3.752 15.851 1.00 89.19 181 GLU A N 1
ATOM 1363 C CA . GLU A 1 181 ? -5.206 4.930 16.374 1.00 89.19 181 GLU A CA 1
ATOM 1364 C C . GLU A 1 181 ? -6.217 5.485 15.359 1.00 89.19 181 GLU A C 1
ATOM 1366 O O . GLU A 1 181 ? -7.331 5.871 15.719 1.00 89.19 181 GLU A O 1
ATOM 1371 N N . ALA A 1 182 ? -5.880 5.444 14.065 1.00 90.69 182 ALA A N 1
ATOM 1372 C CA . ALA A 1 182 ? -6.788 5.801 12.976 1.00 90.69 182 ALA A CA 1
ATOM 1373 C C . ALA A 1 182 ? -7.899 4.757 12.717 1.00 90.69 182 ALA A C 1
ATOM 1375 O O . ALA A 1 182 ? -8.779 4.968 11.873 1.00 90.69 182 ALA A O 1
ATOM 1376 N N . GLY A 1 183 ? -7.869 3.627 13.429 1.00 90.44 183 GLY A N 1
ATOM 1377 C CA . GLY A 1 183 ? -8.813 2.520 13.321 1.00 90.44 183 GLY A CA 1
ATOM 1378 C C . GLY A 1 183 ? -8.512 1.533 12.192 1.00 90.44 183 GLY A C 1
ATOM 1379 O O . GLY A 1 183 ? -9.395 0.740 11.848 1.00 90.44 183 GLY A O 1
ATOM 1380 N N . ALA A 1 184 ? -7.322 1.578 11.587 1.00 92.94 184 ALA A N 1
ATOM 1381 C CA . ALA A 1 184 ? -6.938 0.621 10.553 1.00 92.94 184 ALA A CA 1
ATOM 1382 C C . ALA A 1 184 ? -7.007 -0.821 11.082 1.00 92.94 184 ALA A C 1
ATOM 1384 O O . ALA A 1 184 ? -6.661 -1.102 12.226 1.00 92.94 184 ALA A O 1
ATOM 1385 N N . ALA A 1 185 ? -7.449 -1.748 10.232 1.00 90.00 185 ALA A N 1
ATOM 1386 C CA . ALA A 1 185 ? -7.469 -3.178 10.539 1.00 90.00 185 ALA A CA 1
ATOM 1387 C C . ALA A 1 185 ? -6.084 -3.828 10.407 1.00 90.00 185 ALA A C 1
ATOM 1389 O O . ALA A 1 185 ? -5.848 -4.877 10.997 1.00 90.00 185 ALA A O 1
ATOM 1390 N N . ALA A 1 186 ? -5.205 -3.244 9.589 1.00 90.62 186 ALA A N 1
ATOM 1391 C CA . ALA A 1 186 ? -3.810 -3.644 9.455 1.00 90.62 186 ALA A CA 1
ATOM 1392 C C . ALA A 1 186 ? -2.984 -2.515 8.820 1.00 90.62 186 ALA A C 1
ATOM 1394 O O . ALA A 1 186 ? -3.530 -1.588 8.212 1.00 90.62 186 ALA A O 1
ATOM 1395 N N . LEU A 1 187 ? -1.662 -2.645 8.912 1.00 92.94 187 LEU A N 1
ATOM 1396 C CA . LEU A 1 187 ? -0.685 -1.815 8.216 1.00 92.94 187 LEU A CA 1
ATOM 1397 C C . LEU A 1 187 ? 0.173 -2.697 7.303 1.00 92.94 187 LEU A C 1
ATOM 1399 O O . LEU A 1 187 ? 0.695 -3.720 7.736 1.00 92.94 187 LEU A O 1
ATOM 1403 N N . VAL A 1 188 ? 0.368 -2.261 6.062 1.00 93.00 188 VAL A N 1
ATOM 1404 C CA . VAL A 1 188 ? 1.392 -2.782 5.151 1.00 93.00 188 VAL A CA 1
ATOM 1405 C C . VAL A 1 188 ? 2.424 -1.683 4.932 1.00 93.00 188 VAL A C 1
ATOM 1407 O O . VAL A 1 188 ? 2.071 -0.559 4.574 1.00 93.00 188 VAL A O 1
ATOM 1410 N N . VAL A 1 189 ? 3.703 -1.997 5.136 1.00 92.12 189 VAL A N 1
ATOM 1411 C CA . VAL A 1 189 ? 4.799 -1.064 4.854 1.00 92.12 189 VAL A CA 1
ATOM 1412 C C . VAL A 1 189 ? 5.525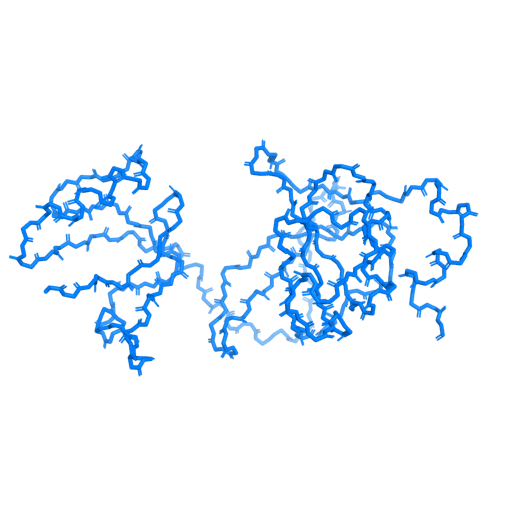 -1.519 3.597 1.00 92.12 189 VAL A C 1
ATOM 1414 O O . VAL A 1 189 ? 6.049 -2.628 3.542 1.00 92.12 189 VAL A O 1
ATOM 1417 N N . MET A 1 190 ? 5.541 -0.657 2.588 1.00 89.69 190 MET A N 1
ATOM 1418 C CA . MET A 1 190 ? 6.273 -0.868 1.347 1.00 89.69 190 MET A CA 1
ATOM 1419 C C . MET A 1 190 ? 7.718 -0.413 1.526 1.00 89.69 190 MET A C 1
ATOM 1421 O O . MET A 1 190 ? 7.971 0.705 1.983 1.00 89.69 190 MET A O 1
ATOM 1425 N N . ASN A 1 191 ? 8.662 -1.264 1.136 1.00 82.44 191 ASN A N 1
ATOM 1426 C CA . ASN A 1 191 ? 10.065 -0.873 1.054 1.00 82.44 191 ASN A CA 1
ATOM 1427 C C . ASN A 1 191 ? 10.260 0.231 0.006 1.00 82.44 191 ASN A C 1
ATOM 1429 O O . ASN A 1 191 ? 9.464 0.375 -0.928 1.00 82.44 191 ASN A O 1
ATOM 1433 N N . ALA A 1 192 ? 11.314 1.030 0.177 1.00 71.75 192 ALA A N 1
ATOM 1434 C CA . ALA A 1 192 ? 11.645 2.063 -0.795 1.00 71.75 192 ALA A CA 1
ATOM 1435 C C . ALA A 1 192 ? 12.036 1.416 -2.141 1.00 71.75 192 ALA A C 1
ATOM 1437 O O . ALA A 1 192 ? 12.605 0.326 -2.142 1.00 71.75 192 ALA A O 1
ATOM 1438 N N . PRO A 1 193 ? 11.799 2.069 -3.296 1.00 63.00 193 PRO A N 1
ATOM 1439 C CA . PRO A 1 193 ? 12.069 1.482 -4.615 1.00 63.00 193 PRO A CA 1
ATOM 1440 C C . PRO A 1 193 ? 13.514 1.018 -4.860 1.00 63.00 193 PRO A C 1
ATOM 1442 O O . PRO A 1 193 ? 13.761 0.301 -5.822 1.00 63.00 193 PRO A O 1
ATOM 1445 N N . GLN A 1 194 ? 14.469 1.486 -4.055 1.00 61.56 194 GLN A N 1
ATOM 1446 C CA . GLN A 1 194 ? 15.890 1.147 -4.138 1.00 61.56 194 GLN A CA 1
ATOM 1447 C C . GLN A 1 194 ? 16.299 0.013 -3.184 1.00 61.56 194 GLN A C 1
ATOM 1449 O O . GLN A 1 194 ? 17.462 -0.377 -3.177 1.00 61.56 194 GLN A O 1
ATOM 1454 N N . GLU A 1 195 ? 15.379 -0.483 -2.358 1.00 64.12 195 GLU A N 1
ATOM 1455 C CA . GLU A 1 195 ? 15.633 -1.535 -1.378 1.00 64.12 195 GLU A CA 1
ATOM 1456 C C . GLU A 1 195 ? 15.080 -2.865 -1.893 1.00 64.12 195 GLU A C 1
ATOM 1458 O O . GLU A 1 195 ? 13.883 -3.006 -2.143 1.00 64.12 195 GLU A O 1
ATOM 1463 N N . GLU A 1 196 ? 15.963 -3.849 -2.048 1.00 62.94 196 GLU A N 1
ATOM 1464 C CA . GLU A 1 196 ? 15.586 -5.201 -2.452 1.00 62.94 196 GLU A CA 1
ATOM 1465 C C . GLU A 1 196 ? 15.315 -6.093 -1.237 1.00 62.94 196 GLU A C 1
ATOM 1467 O O . GLU A 1 196 ? 15.916 -5.940 -0.171 1.00 62.94 196 GLU A O 1
ATOM 1472 N N . GLY A 1 197 ? 14.426 -7.068 -1.427 1.00 71.06 197 GLY A N 1
ATOM 1473 C CA . GLY A 1 197 ? 14.084 -8.061 -0.413 1.00 71.06 197 GLY A CA 1
ATOM 1474 C C . GLY A 1 197 ? 12.999 -7.607 0.563 1.00 71.06 197 GLY A C 1
ATOM 1475 O O . GLY A 1 197 ? 12.664 -6.428 0.678 1.00 71.06 197 GLY A O 1
ATOM 1476 N N . LEU A 1 198 ? 12.412 -8.585 1.253 1.00 78.94 198 LEU A N 1
ATOM 1477 C 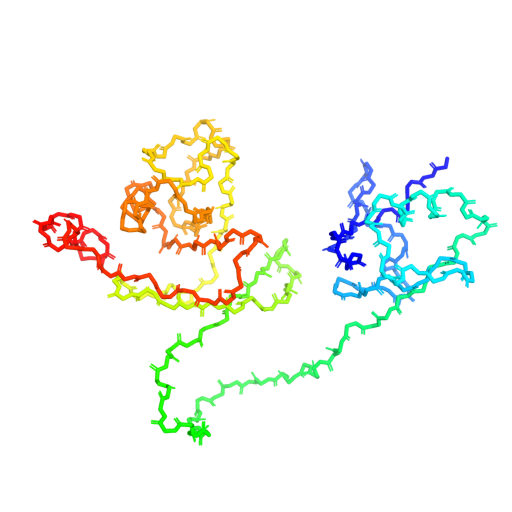CA . LEU A 1 198 ? 11.460 -8.347 2.330 1.00 78.94 198 LEU A CA 1
ATOM 1478 C C . LEU A 1 198 ? 12.200 -8.116 3.644 1.00 78.94 198 LEU A C 1
ATOM 1480 O O . LEU A 1 198 ? 13.219 -8.744 3.921 1.00 78.94 198 LEU A O 1
ATOM 1484 N N . VAL A 1 199 ? 11.658 -7.216 4.460 1.00 78.12 199 VAL A N 1
ATOM 1485 C CA . VAL A 1 199 ? 12.209 -6.892 5.774 1.00 78.12 199 VAL A CA 1
ATOM 1486 C C . VAL A 1 199 ? 11.157 -7.202 6.822 1.00 78.12 199 VAL A C 1
ATOM 1488 O O . VAL A 1 199 ? 10.061 -6.641 6.800 1.00 78.12 199 VAL A O 1
ATOM 1491 N N . ARG A 1 200 ? 11.512 -8.081 7.758 1.00 80.81 200 ARG A N 1
ATOM 1492 C CA . ARG A 1 200 ? 10.720 -8.341 8.958 1.00 80.81 200 ARG A CA 1
ATOM 1493 C C . ARG A 1 200 ? 10.674 -7.065 9.782 1.00 80.81 200 ARG A C 1
ATOM 1495 O O . ARG A 1 200 ? 11.721 -6.471 10.030 1.00 80.81 200 ARG A O 1
ATOM 1502 N N . MET A 1 201 ? 9.485 -6.629 10.189 1.00 83.50 201 MET A N 1
ATOM 1503 C CA . MET A 1 201 ? 9.358 -5.464 11.066 1.00 83.50 201 MET A CA 1
ATOM 1504 C C . MET A 1 201 ? 9.627 -5.907 12.508 1.00 83.50 201 MET A C 1
ATOM 1506 O O . MET A 1 201 ? 8.772 -6.592 13.080 1.00 83.50 201 MET A O 1
ATOM 1510 N N . PRO A 1 202 ? 10.783 -5.545 13.100 1.00 77.50 202 PRO A N 1
ATOM 1511 C CA . PRO A 1 202 ? 11.097 -5.959 14.454 1.00 77.50 202 PRO A CA 1
ATOM 1512 C C . PRO A 1 202 ? 10.233 -5.198 15.454 1.00 77.50 202 PRO A C 1
ATOM 1514 O O . PRO A 1 202 ? 9.878 -4.031 15.249 1.00 77.50 202 PRO A O 1
ATOM 1517 N N . VAL A 1 203 ? 9.967 -5.843 16.585 1.00 75.00 203 VAL A N 1
ATOM 1518 C CA . VAL A 1 203 ? 9.475 -5.150 17.774 1.00 75.00 203 VAL A CA 1
ATOM 1519 C C . VAL A 1 203 ? 10.511 -4.111 18.229 1.00 75.00 203 VAL A C 1
ATOM 1521 O O . VAL A 1 203 ? 11.703 -4.410 18.316 1.00 75.00 203 VAL A O 1
ATOM 1524 N N . SER A 1 204 ? 10.086 -2.875 18.509 1.00 75.12 204 SER A N 1
ATOM 1525 C CA . SER A 1 204 ? 10.968 -1.863 19.106 1.00 75.12 204 SER A CA 1
ATOM 1526 C C . SER A 1 204 ? 10.892 -1.906 20.634 1.00 75.12 204 SER A C 1
ATOM 1528 O O . SER A 1 204 ? 9.837 -2.181 21.206 1.00 75.12 204 SER A O 1
ATOM 1530 N N . GLN A 1 205 ? 12.001 -1.604 21.314 1.00 70.38 205 GLN A N 1
ATOM 1531 C CA . GLN A 1 205 ? 12.026 -1.529 22.783 1.00 70.38 205 GLN A CA 1
ATOM 1532 C C . GLN A 1 205 ? 11.061 -0.461 23.316 1.00 70.38 205 GLN A C 1
ATOM 1534 O O . GLN A 1 205 ? 10.379 -0.696 24.311 1.00 70.38 205 GLN A O 1
ATOM 1539 N N . ASP A 1 206 ? 10.935 0.662 22.604 1.00 68.19 206 ASP A N 1
ATOM 1540 C CA . ASP A 1 206 ? 9.994 1.737 22.938 1.00 68.19 206 ASP A CA 1
ATOM 1541 C C . ASP A 1 206 ? 8.536 1.260 22.922 1.00 68.19 206 ASP A C 1
ATOM 1543 O O . ASP A 1 206 ? 7.732 1.682 23.753 1.00 68.19 206 ASP A O 1
ATOM 1547 N N . LEU A 1 207 ? 8.193 0.345 22.006 1.00 69.31 207 LEU A N 1
ATOM 1548 C CA . LEU A 1 207 ? 6.856 -0.235 21.934 1.00 69.31 207 LEU A CA 1
ATOM 1549 C C . LEU A 1 207 ? 6.582 -1.158 23.127 1.00 69.31 207 LEU A C 1
ATOM 1551 O O . LEU A 1 207 ? 5.504 -1.098 23.707 1.00 69.31 207 LEU A O 1
ATOM 1555 N N . VAL A 1 208 ? 7.559 -1.980 23.518 1.00 71.44 208 VAL A N 1
ATOM 1556 C CA . VAL A 1 208 ? 7.434 -2.876 24.683 1.00 71.44 208 VAL A CA 1
ATOM 1557 C C . VAL A 1 208 ? 7.327 -2.080 25.987 1.00 71.44 208 VAL A C 1
ATOM 1559 O O . VAL A 1 208 ? 6.580 -2.460 26.886 1.00 71.44 208 VAL A O 1
ATOM 1562 N N . ALA A 1 209 ? 8.045 -0.959 26.093 1.00 71.69 209 ALA A N 1
ATOM 1563 C CA . ALA A 1 209 ? 7.997 -0.083 27.260 1.00 71.69 209 ALA A CA 1
ATOM 1564 C C . ALA A 1 209 ? 6.656 0.667 27.398 1.00 71.69 209 ALA A C 1
ATOM 1566 O O . ALA A 1 209 ? 6.269 1.041 28.507 1.00 71.69 209 ALA A O 1
ATOM 1567 N N . ASN A 1 210 ? 5.927 0.874 26.296 1.00 78.56 210 ASN A N 1
ATOM 1568 C CA . ASN A 1 210 ? 4.628 1.540 26.289 1.00 78.56 210 ASN A CA 1
ATOM 1569 C C . ASN A 1 210 ? 3.476 0.522 26.281 1.00 78.56 210 ASN A C 1
ATOM 1571 O O . ASN A 1 210 ? 2.996 0.095 25.232 1.00 78.56 210 ASN A O 1
ATOM 1575 N N . ARG A 1 211 ? 2.983 0.178 27.475 1.00 76.69 211 ARG A N 1
ATOM 1576 C CA . ARG A 1 211 ? 1.914 -0.815 27.661 1.00 76.69 211 ARG A CA 1
ATOM 1577 C C . ARG A 1 211 ? 0.630 -0.506 26.880 1.00 76.69 211 ARG A C 1
ATOM 1579 O O . ARG A 1 211 ? 0.045 -1.425 26.319 1.00 76.69 211 ARG A O 1
ATOM 1586 N N . ALA A 1 212 ? 0.208 0.757 26.821 1.00 79.75 212 ALA A N 1
ATOM 1587 C CA . ALA A 1 212 ? -1.011 1.138 26.106 1.00 79.75 212 ALA A CA 1
ATOM 1588 C C . ALA A 1 212 ? -0.856 0.951 24.587 1.00 79.75 212 ALA A C 1
ATOM 1590 O O . ALA A 1 212 ? -1.744 0.408 23.934 1.00 79.75 212 ALA A O 1
ATOM 1591 N N . ALA A 1 213 ? 0.300 1.338 24.035 1.00 77.31 213 ALA A N 1
ATOM 1592 C CA . ALA A 1 213 ? 0.614 1.097 22.628 1.00 77.31 213 ALA A CA 1
ATOM 1593 C C . ALA A 1 213 ? 0.708 -0.407 22.322 1.00 77.31 213 ALA A C 1
ATOM 1595 O O . ALA A 1 213 ? 0.218 -0.860 21.289 1.00 77.31 213 ALA A O 1
ATOM 1596 N N . TRP A 1 214 ? 1.291 -1.191 23.234 1.00 76.19 214 TRP A N 1
ATOM 1597 C CA . TRP A 1 214 ? 1.356 -2.644 23.110 1.00 76.19 214 TRP A CA 1
ATOM 1598 C C . TRP A 1 214 ? -0.037 -3.286 23.073 1.00 76.19 214 TRP A C 1
ATOM 1600 O O . TRP A 1 214 ? -0.337 -4.026 22.141 1.00 76.19 214 TRP A O 1
ATOM 1610 N N . GLU A 1 215 ? -0.904 -2.983 24.042 1.00 80.75 215 GLU A N 1
ATOM 1611 C CA . GLU A 1 215 ? -2.265 -3.539 24.125 1.00 80.75 215 GLU A CA 1
ATOM 1612 C C . GLU A 1 215 ? -3.103 -3.189 22.883 1.00 80.75 215 GLU A C 1
ATOM 1614 O O . GLU A 1 215 ? -3.747 -4.069 22.304 1.00 80.75 215 GLU A O 1
ATOM 1619 N N . LEU A 1 216 ? -3.003 -1.942 22.404 1.00 80.56 216 LEU A N 1
ATOM 1620 C CA . LEU A 1 216 ? -3.688 -1.491 21.193 1.00 80.56 216 LEU A CA 1
ATOM 1621 C C . LEU A 1 216 ? -3.276 -2.301 19.954 1.00 80.56 216 LEU A C 1
ATOM 1623 O O . LEU A 1 216 ? -4.134 -2.745 19.193 1.00 80.56 216 LEU A O 1
ATOM 1627 N N . LEU A 1 217 ? -1.973 -2.522 19.749 1.00 76.94 217 LEU A N 1
ATOM 1628 C CA . LEU A 1 217 ? -1.481 -3.253 18.575 1.00 76.94 217 LEU A CA 1
ATOM 1629 C C . LEU A 1 217 ? -1.811 -4.745 18.612 1.00 76.94 217 LEU A C 1
ATOM 1631 O O . LEU A 1 217 ? -1.972 -5.363 17.559 1.00 76.94 217 LEU A O 1
ATOM 1635 N N . GLN A 1 218 ? -1.934 -5.329 19.802 1.00 73.06 218 GLN A N 1
ATOM 1636 C CA . GLN A 1 218 ? -2.335 -6.727 19.958 1.00 73.06 218 GLN A CA 1
ATOM 1637 C C . GLN A 1 218 ? -3.834 -6.946 19.686 1.00 73.06 218 GLN A C 1
ATOM 1639 O O . GLN A 1 218 ? -4.278 -8.090 19.611 1.00 73.06 218 GLN A O 1
ATOM 1644 N N . GLY A 1 219 ? -4.623 -5.874 19.525 1.00 60.19 219 GLY A N 1
ATOM 1645 C CA . GLY A 1 219 ? -6.075 -5.974 19.368 1.00 60.19 219 GLY A CA 1
ATOM 1646 C C . GLY A 1 219 ? -6.771 -6.482 20.633 1.00 60.19 219 GLY A C 1
ATOM 1647 O O . GLY A 1 219 ? -7.868 -7.030 20.550 1.00 60.19 219 GLY A O 1
ATOM 1648 N N . VAL A 1 220 ? -6.123 -6.330 21.793 1.00 43.44 220 VAL A N 1
ATOM 1649 C CA . VAL A 1 220 ? -6.680 -6.678 23.102 1.00 43.44 220 VAL A CA 1
ATOM 1650 C C . VAL A 1 220 ? -7.342 -5.416 23.646 1.00 43.44 220 VAL A C 1
ATOM 1652 O O . VAL A 1 220 ? -6.710 -4.619 24.334 1.00 43.44 220 VAL A O 1
ATOM 1655 N N . GLY A 1 221 ? -8.601 -5.206 23.263 1.00 34.75 221 GLY A N 1
ATOM 1656 C CA . GLY A 1 221 ? -9.453 -4.106 23.720 1.00 34.75 221 GLY A CA 1
ATOM 1657 C C . GLY A 1 221 ? -10.868 -4.583 23.983 1.00 34.75 221 GLY A C 1
ATOM 1658 O O . GLY A 1 221 ? -11.358 -5.409 23.180 1.00 34.75 221 GLY A O 1
#

pLDDT: mean 71.51, std 18.24, range [25.05, 93.0]